Protein 1PSR (pdb70)

Structure (mmCIF, N/CA/C/O backbone):
data_1PSR
#
_entry.id   1PSR
#
_cell.length_a   46.805
_cell.length_b   61.631
_cell.length_c   62.772
_cell.angle_alpha   90.00
_cell.angle_beta   90.00
_cell.angle_gamma   90.00
#
_symmetry.space_group_name_H-M   'P 21 21 21'
#
loop_
_entity.id
_entity.type
_entity.pdbx_description
1 polymer PSORIASIN
2 non-polymer 'HOLMIUM ATOM'
3 water water
#
loop_
_atom_site.group_PDB
_atom_site.id
_atom_site.type_symbol
_atom_site.label_atom_id
_atom_site.label_alt_id
_atom_site.label_comp_id
_atom_site.label_asym_id
_atom_site.label_entity_id
_atom_site.label_seq_id
_atom_site.pdbx_PDB_ins_code
_atom_site.Cartn_x
_atom_site.Cartn_y
_atom_site.Cartn_z
_atom_site.occupancy
_atom_site.B_iso_or_equiv
_atom_site.auth_seq_id
_atom_site.auth_comp_id
_atom_site.auth_asym_id
_atom_site.auth_atom_id
_atom_site.pdbx_PDB_model_num
ATOM 1 N N . SER A 1 1 ? 10.487 13.013 43.807 1.00 51.75 1 SER A N 1
ATOM 2 C CA . SER A 1 1 ? 10.228 14.028 44.830 1.00 37.27 1 SER A CA 1
ATOM 3 C C . SER A 1 1 ? 10.814 15.339 44.332 1.00 26.51 1 SER A C 1
ATOM 4 O O . SER A 1 1 ? 11.597 15.371 43.398 1.00 38.06 1 SER A O 1
ATOM 7 N N . ASN A 1 2 ? 10.386 16.378 44.929 1.00 16.73 2 ASN A N 1
ATOM 8 C CA . ASN A 1 2 ? 10.719 17.733 44.589 1.00 14.61 2 ASN A CA 1
ATOM 9 C C . ASN A 1 2 ? 11.231 18.482 45.827 1.00 13.91 2 ASN A C 1
ATOM 10 O O . ASN A 1 2 ? 10.750 18.263 46.933 1.00 17.74 2 ASN A O 1
ATOM 15 N N . THR A 1 3 ? 12.213 19.346 45.596 1.00 12.44 3 THR A N 1
ATOM 16 C CA . THR A 1 3 ? 12.633 20.270 46.630 1.00 12.08 3 THR A CA 1
ATOM 17 C C . THR A 1 3 ? 11.569 21.331 46.788 1.00 11.46 3 THR A C 1
ATOM 18 O O . THR A 1 3 ? 10.670 21.495 45.953 1.00 11.53 3 THR A O 1
ATOM 22 N N . GLN A 1 4 ? 11.735 22.139 47.864 1.00 11.97 4 GLN A N 1
ATOM 23 C CA . GLN A 1 4 ? 10.852 23.303 48.036 1.00 12.15 4 GLN A CA 1
ATOM 24 C C . GLN A 1 4 ? 10.937 24.266 46.843 1.00 10.01 4 GLN A C 1
ATOM 25 O O . GLN A 1 4 ? 9.923 24.784 46.380 1.00 10.47 4 GLN A O 1
ATOM 31 N N . ALA A 1 5 ? 12.137 24.510 46.363 1.00 9.93 5 ALA A N 1
ATOM 32 C CA . ALA A 1 5 ? 12.328 25.409 45.248 1.00 9.36 5 ALA A CA 1
ATOM 33 C C . ALA A 1 5 ? 11.652 24.852 43.970 1.00 8.69 5 ALA A C 1
ATOM 34 O O . ALA A 1 5 ? 11.011 25.612 43.219 1.00 9.07 5 ALA A O 1
ATOM 36 N N . GLU A 1 6 ? 11.801 23.553 43.715 1.00 8.95 6 GLU A N 1
ATOM 37 C CA . GLU A 1 6 ? 11.144 22.939 42.577 1.00 9.46 6 GLU A CA 1
ATOM 38 C C . GLU A 1 6 ? 9.620 23.031 42.704 1.00 8.79 6 GLU A C 1
ATOM 39 O O . GLU A 1 6 ? 8.937 23.401 41.757 1.00 9.48 6 GLU A O 1
ATOM 45 N N . ARG A 1 7 ? 9.100 22.688 43.866 1.00 9.29 7 ARG A N 1
ATOM 46 C CA . ARG A 1 7 ? 7.672 22.785 44.125 1.00 9.06 7 ARG A CA 1
ATOM 47 C C . ARG A 1 7 ? 7.180 24.207 43.899 1.00 8.30 7 ARG A C 1
ATOM 48 O O . ARG A 1 7 ? 6.074 24.422 43.383 1.00 9.10 7 ARG A O 1
ATOM 56 N N . SER A 1 8 ? 7.939 25.205 44.353 1.00 8.75 8 SER A N 1
ATOM 57 C CA . SER A 1 8 ? 7.548 26.593 44.169 1.00 9.25 8 SER A CA 1
ATOM 58 C C . SER A 1 8 ? 7.426 26.957 42.688 1.00 9.09 8 SER A C 1
ATOM 59 O O . SER A 1 8 ? 6.460 27.607 42.272 1.00 9.80 8 SER A O 1
ATOM 62 N N . ILE A 1 9 ? 8.428 26.564 41.906 1.00 8.73 9 ILE A N 1
ATOM 63 C CA . ILE A 1 9 ? 8.350 26.825 40.459 1.00 9.48 9 ILE A CA 1
ATOM 64 C C . ILE A 1 9 ? 7.188 26.128 39.845 1.00 9.09 9 ILE A C 1
ATOM 65 O O . ILE A 1 9 ? 6.413 26.720 39.077 1.00 10.07 9 ILE A O 1
ATOM 70 N N . ILE A 1 10 ? 6.993 24.836 40.154 1.00 9.49 10 ILE A N 1
ATOM 71 C CA . ILE A 1 10 ? 5.884 24.059 39.651 1.00 9.84 10 ILE A CA 1
ATOM 72 C C . ILE A 1 10 ? 4.564 24.732 39.991 1.00 9.52 10 ILE A C 1
ATOM 73 O O . ILE A 1 10 ? 3.671 24.865 39.145 1.00 10.23 10 ILE A O 1
ATOM 78 N N . GLY A 1 11 ? 4.437 25.185 41.226 1.00 9.63 11 GLY A N 1
ATOM 79 C CA . GLY A 1 11 ? 3.244 25.846 41.647 1.00 10.42 11 GLY A CA 1
ATOM 80 C C . GLY A 1 11 ? 2.998 27.142 40.931 1.00 10.01 11 GLY A C 1
ATOM 81 O O . GLY A 1 11 ? 1.824 27.512 40.708 1.00 11.40 11 GLY A O 1
ATOM 82 N N . MET A 1 12 ? 4.024 27.884 40.574 1.00 9.56 12 MET A N 1
ATOM 83 C CA . MET A 1 12 ? 3.862 29.093 39.783 1.00 9.81 12 MET A CA 1
ATOM 84 C C . MET A 1 12 ? 3.334 28.779 38.400 1.00 9.41 12 MET A C 1
ATOM 85 O O . MET A 1 12 ? 2.526 29.563 37.881 1.00 10.61 12 MET A O 1
ATOM 94 N N . ILE A 1 13 ? 3.742 27.666 37.791 1.00 9.78 13 ILE A N 1
ATOM 95 C CA . ILE A 1 13 ? 3.208 27.280 36.513 1.00 9.69 13 ILE A CA 1
ATOM 96 C C . ILE A 1 13 ? 1.722 26.980 36.664 1.00 9.39 13 ILE A C 1
ATOM 97 O O . ILE A 1 13 ? 0.895 27.338 35.811 1.00 10.21 13 ILE A O 1
ATOM 102 N N . ASP A 1 14 ? 1.324 26.313 37.770 1.00 9.32 14 ASP A N 1
ATOM 103 C CA . ASP A 1 14 ? -0.064 26.023 37.993 1.00 9.94 14 ASP A CA 1
ATOM 104 C C . ASP A 1 14 ? -0.882 27.310 38.178 1.00 10.15 14 ASP A C 1
ATOM 105 O O . ASP A 1 14 ? -2.000 27.396 37.671 1.00 11.50 14 ASP A O 1
ATOM 110 N N . MET A 1 15 ? -0.324 28.252 38.926 1.00 10.27 15 MET A N 1
ATOM 111 C CA . MET A 1 15 ? -0.980 29.497 39.166 1.00 10.93 15 MET A CA 1
ATOM 112 C C . MET A 1 15 ? -1.245 30.212 37.845 1.00 10.03 15 MET A C 1
ATOM 113 O O . MET A 1 15 ? -2.383 30.671 37.575 1.00 12.01 15 MET A O 1
ATOM 118 N N . PHE A 1 16 ? -0.248 30.276 36.967 1.00 9.70 16 PHE A N 1
ATOM 119 C CA . PHE A 1 16 ? -0.453 30.879 35.640 1.00 9.36 16 PHE A CA 1
ATOM 120 C C . PHE A 1 16 ? -1.616 30.174 34.933 1.00 8.94 16 PHE A C 1
ATOM 121 O O . PHE A 1 16 ? -2.564 30.799 34.460 1.00 9.60 16 PHE A O 1
ATOM 129 N N . HIS A 1 17 ? -1.512 28.851 34.852 1.00 9.61 17 HIS A N 1
ATOM 130 C CA . HIS A 1 17 ? -2.446 28.094 34.082 1.00 10.84 17 HIS A CA 1
ATOM 131 C C . HIS A 1 17 ? -3.875 28.283 34.563 1.00 10.41 17 HIS A C 1
ATOM 132 O O . HIS A 1 17 ? -4.799 28.380 33.776 1.00 11.51 17 HIS A O 1
ATOM 139 N N . LYS A 1 18 ? -4.071 28.368 35.873 1.00 10.72 18 LYS A N 1
ATOM 140 C CA . LYS A 1 18 ? -5.368 28.552 36.519 1.00 11.52 18 LYS A CA 1
ATOM 141 C C . LYS A 1 18 ? -6.134 29.727 35.970 1.00 11.27 18 LYS A C 1
ATOM 142 O O . LYS A 1 18 ? -7.366 29.708 35.959 1.00 14.44 18 LYS A O 1
ATOM 153 N N . TYR A 1 19 ? -5.453 30.764 35.567 1.00 9.51 19 TYR A N 1
ATOM 154 C CA . TYR A 1 19 ? -6.069 32.030 35.176 1.00 10.16 19 TYR A CA 1
ATOM 155 C C . TYR A 1 19 ? -6.097 32.248 33.672 1.00 10.31 19 TYR A C 1
ATOM 156 O O . TYR A 1 19 ? -6.524 33.321 33.238 1.00 11.53 19 TYR A O 1
ATOM 165 N N . THR A 1 20 ? -5.654 31.270 32.886 1.00 10.18 20 THR A N 1
ATOM 166 C CA . THR A 1 20 ? -5.640 31.382 31.448 1.00 10.49 20 THR A CA 1
ATOM 167 C C . THR A 1 20 ? -6.990 30.991 30.864 1.00 11.92 20 THR A C 1
ATOM 168 O O . THR A 1 20 ? -7.797 30.297 31.442 1.00 15.03 20 THR A O 1
ATOM 172 N N . ARG A 1 21 ? -7.188 31.455 29.624 1.00 14.17 21 ARG A N 1
ATOM 173 C CA . ARG A 1 21 ? -8.195 30.895 28.743 1.00 15.45 21 ARG A CA 1
ATOM 174 C C . ARG A 1 21 ? -7.549 29.865 27.833 1.00 17.48 21 ARG A C 1
ATOM 175 O O . ARG A 1 21 ? -6.350 29.541 28.043 1.00 18.46 21 ARG A O 1
ATOM 188 N N . ARG A 1 22 ? -8.261 29.332 26.842 1.00 21.73 22 ARG A N 1
ATOM 189 C CA . ARG A 1 22 ? -7.727 28.246 26.042 1.00 26.22 22 ARG A CA 1
ATOM 190 C C . ARG A 1 22 ? -6.475 28.659 25.264 1.00 24.36 22 ARG A C 1
ATOM 191 O O . ARG A 1 22 ? -5.727 27.752 24.858 1.00 30.84 22 ARG A O 1
ATOM 199 N N . ASP A 1 23 ? -6.244 29.953 25.015 1.00 22.85 23 ASP A N 1
ATOM 200 C CA . ASP A 1 23 ? -5.021 30.423 24.357 1.00 21.52 23 ASP A CA 1
ATOM 201 C C . ASP A 1 23 ? -3.755 30.451 25.254 1.00 18.35 23 ASP A C 1
ATOM 202 O O . ASP A 1 23 ? -2.699 30.907 24.777 1.00 20.05 23 ASP A O 1
ATOM 207 N N . ASP A 1 24 ? -3.862 29.951 26.502 1.00 16.34 24 ASP A N 1
ATOM 208 C CA . ASP A 1 24 ? -2.698 29.872 27.390 1.00 14.74 24 ASP A CA 1
ATOM 209 C C . ASP A 1 24 ? -2.202 31.312 27.750 1.00 11.87 24 ASP A C 1
ATOM 210 O O . ASP A 1 24 ? -1.011 31.489 28.031 1.00 12.68 24 ASP A O 1
ATOM 215 N N . LYS A 1 25 ? -3.102 32.286 27.758 1.00 11.49 25 LYS A N 1
ATOM 216 C CA . LYS A 1 25 ? -2.818 33.634 28.154 1.00 10.66 25 LYS A CA 1
ATOM 217 C C . LYS A 1 25 ? -3.861 34.113 29.165 1.00 9.64 25 LYS A C 1
ATOM 218 O O . LYS A 1 25 ? -4.959 33.577 29.222 1.00 10.62 25 LYS A O 1
ATOM 227 N N . ILE A 1 26 ? -3.493 35.139 29.935 1.00 8.95 26 ILE A N 1
ATOM 228 C CA . ILE A 1 26 ? -4.343 35.696 30.973 1.00 8.71 26 ILE A CA 1
ATOM 229 C C . ILE A 1 26 ? -4.883 37.045 30.544 1.00 8.22 26 ILE A C 1
ATOM 230 O O . ILE A 1 26 ? -4.133 37.968 30.130 1.00 9.53 26 ILE A O 1
ATOM 235 N N . ASP A 1 27 ? -6.199 37.230 30.611 1.00 8.75 27 ASP A N 1
ATOM 236 C CA . ASP A 1 27 ? -6.804 38.526 30.286 1.00 9.04 27 ASP A CA 1
ATOM 237 C C . ASP A 1 27 ? -6.770 39.435 31.513 1.00 8.20 27 ASP A C 1
ATOM 238 O O . ASP A 1 27 ? -6.381 39.060 32.600 1.00 8.80 27 ASP A O 1
ATOM 243 N N . LYS A 1 28 ? -7.143 40.712 31.312 1.00 8.67 28 LYS A N 1
ATOM 244 C CA . LYS A 1 28 ? -7.046 41.654 32.411 1.00 8.22 28 LYS A CA 1
ATOM 245 C C . LYS A 1 28 ? -7.880 41.256 33.634 1.00 8.79 28 LYS A C 1
ATOM 246 O O . LYS A 1 28 ? -7.350 41.263 34.739 1.00 8.82 28 LYS A O 1
ATOM 252 N N . PRO A 1 29 ? -9.167 40.966 33.474 1.00 9.17 29 PRO A N 1
ATOM 253 C CA . PRO A 1 29 ? -9.938 40.606 34.680 1.00 10.33 29 PRO A CA 1
ATOM 254 C C . PRO A 1 29 ? -9.337 39.459 35.429 1.00 8.98 29 PRO A C 1
ATOM 255 O O . PRO A 1 29 ? -9.324 39.441 36.676 1.00 10.00 29 PRO A O 1
ATOM 259 N N . SER A 1 30 ? -8.854 38.443 34.713 1.00 8.98 30 SER A N 1
ATOM 260 C CA . SER A 1 30 ? -8.261 37.294 35.372 1.00 9.14 30 SER A CA 1
ATOM 261 C C . SER A 1 30 ? -6.938 37.609 36.016 1.00 8.54 30 SER A C 1
ATOM 262 O O . SER A 1 30 ? -6.631 37.052 37.070 1.00 9.42 30 SER A O 1
ATOM 265 N N . LEU A 1 31 ? -6.137 38.525 35.448 1.00 8.27 31 LEU A N 1
ATOM 266 C CA . LEU A 1 31 ? -4.896 38.895 36.113 1.00 8.08 31 LEU A CA 1
ATOM 267 C C . LEU A 1 31 ? -5.172 39.570 37.432 1.00 8.09 31 LEU A C 1
ATOM 268 O O . LEU A 1 31 ? -4.493 39.346 38.425 1.00 8.61 31 LEU A O 1
ATOM 273 N N . LEU A 1 32 ? -6.164 40.473 37.429 1.00 8.84 32 LEU A N 1
ATOM 274 C CA . LEU A 1 32 ? -6.460 41.173 38.652 1.00 9.84 32 LEU A CA 1
ATOM 275 C C . LEU A 1 32 ? -6.964 40.217 39.717 1.00 9.73 32 LEU A C 1
ATOM 276 O O . LEU A 1 32 ? -6.616 40.326 40.885 1.00 10.41 32 LEU A O 1
ATOM 281 N N . THR A 1 33 ? -7.804 39.276 39.340 1.00 10.71 33 THR A N 1
ATOM 282 C CA . THR A 1 33 ? -8.245 38.240 40.273 1.00 10.91 33 THR A CA 1
ATOM 283 C C . THR A 1 33 ? -7.110 37.375 40.764 1.00 9.64 33 THR A C 1
ATOM 284 O O . THR A 1 33 ? -7.034 37.054 41.944 1.00 10.60 33 THR A O 1
ATOM 288 N N . MET A 1 34 ? -6.184 37.043 39.871 1.00 9.68 34 MET A N 1
ATOM 289 C CA . MET A 1 34 ? -5.017 36.277 40.297 1.00 9.66 34 MET A CA 1
ATOM 290 C C . MET A 1 34 ? -4.281 37.030 41.414 1.00 8.88 34 MET A C 1
ATOM 291 O O . MET A 1 34 ? -3.874 36.445 42.431 1.00 9.42 34 MET A O 1
ATOM 299 N N . MET A 1 35 ? -4.085 38.347 41.215 1.00 8.59 35 MET A N 1
ATOM 300 C CA . MET A 1 35 ? -3.389 39.142 42.219 1.00 8.80 35 MET A CA 1
ATOM 301 C C . MET A 1 35 ? -4.138 39.160 43.549 1.00 8.76 35 MET A C 1
ATOM 302 O O . MET A 1 35 ? -3.551 39.036 44.611 1.00 9.43 35 MET A O 1
ATOM 307 N N . LYS A 1 36 ? -5.467 39.372 43.490 1.00 9.25 36 LYS A N 1
ATOM 308 C CA . LYS A 1 36 ? -6.224 39.440 44.766 1.00 9.99 36 LYS A CA 1
ATOM 309 C C . LYS A 1 36 ? -6.247 38.132 45.476 1.00 10.09 36 LYS A C 1
ATOM 310 O O . LYS A 1 36 ? -6.213 38.108 46.709 1.00 12.23 36 LYS A O 1
ATOM 316 N N . GLU A 1 37 ? -6.332 37.039 44.753 1.00 9.97 37 GLU A N 1
ATOM 317 C CA . GLU A 1 37 ? -6.411 35.705 45.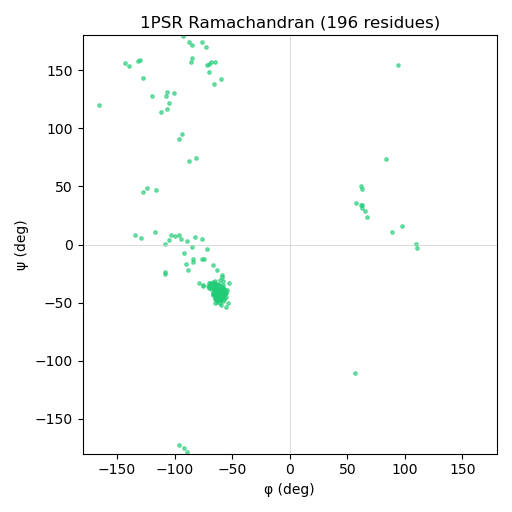342 1.00 10.35 37 GLU A CA 1
ATOM 318 C C . GLU A 1 37 ? -5.079 35.226 45.879 1.00 10.43 37 GLU A C 1
ATOM 319 O O . GLU A 1 37 ? -5.038 34.503 46.884 1.00 12.26 37 GLU A O 1
ATOM 325 N N . ASN A 1 38 ? -3.998 35.592 45.199 1.00 9.39 38 ASN A N 1
ATOM 326 C CA . ASN A 1 38 ? -2.689 35.013 45.504 1.00 9.42 38 ASN A CA 1
ATOM 327 C C . ASN A 1 38 ? -1.729 35.953 46.187 1.00 8.87 38 ASN A C 1
ATOM 328 O O . ASN A 1 38 ? -0.822 35.479 46.888 1.00 9.46 38 ASN A O 1
ATOM 333 N N . PHE A 1 39 ? -1.899 37.255 46.049 1.00 9.29 39 PHE A N 1
ATOM 334 C CA . PHE A 1 39 ? -1.003 38.233 46.681 1.00 9.47 39 PHE A CA 1
ATOM 335 C C . PHE A 1 39 ? -1.797 39.260 47.509 1.00 9.81 39 PHE A C 1
ATOM 336 O O . PHE A 1 39 ? -1.535 40.457 47.436 1.00 10.04 39 PHE A O 1
ATOM 344 N N . PRO A 1 40 ? -2.774 38.802 48.318 1.00 11.05 40 PRO A N 1
ATOM 345 C CA . PRO A 1 40 ? -3.592 39.785 49.034 1.00 11.39 40 PRO A CA 1
ATOM 346 C C . PRO A 1 40 ? -2.840 40.592 50.056 1.00 11.45 40 PRO A C 1
ATOM 347 O O . PRO A 1 40 ? -3.143 41.761 50.326 1.00 12.68 40 PRO A O 1
ATOM 351 N N . ASN A 1 41 ? -1.837 39.994 50.696 1.00 12.10 41 ASN A N 1
ATOM 352 C CA . ASN A 1 41 ? -1.091 40.734 51.707 1.00 12.99 41 ASN A CA 1
ATOM 353 C C . ASN A 1 41 ? -0.149 41.737 51.072 1.00 11.98 41 ASN A C 1
ATOM 354 O O . ASN A 1 41 ? 0.042 42.872 51.581 1.00 11.89 41 ASN A O 1
ATOM 359 N N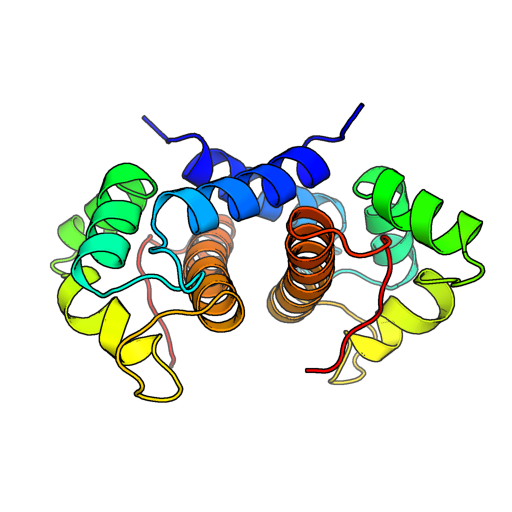 . PHE A 1 42 ? 0.410 41.405 49.936 1.00 12.25 42 PHE A N 1
ATOM 360 C CA . PHE A 1 42 ? 1.147 42.343 49.141 1.00 11.49 42 PHE A CA 1
ATOM 361 C C . PHE A 1 42 ? 0.258 43.547 48.766 1.00 10.60 42 PHE A C 1
ATOM 362 O O . PHE A 1 42 ? 0.635 44.722 48.909 1.00 11.79 42 PHE A O 1
ATOM 370 N N . LEU A 1 43 ? -0.951 43.268 48.277 1.00 9.41 43 LEU A N 1
ATOM 371 C CA . LEU A 1 43 ? -1.847 44.337 47.912 1.00 9.64 43 LEU A CA 1
ATOM 372 C C . LEU A 1 43 ? -2.280 45.157 49.121 1.00 9.28 43 LEU A C 1
ATOM 373 O O . LEU A 1 43 ? -2.459 46.381 49.005 1.00 11.13 43 LEU A O 1
ATOM 378 N N . SER A 1 44 ? -2.476 44.531 50.264 1.00 10.03 44 SER A N 1
ATOM 379 C CA . SER A 1 44 ? -2.889 45.270 51.477 1.00 10.58 44 SER A CA 1
ATOM 380 C C . SER A 1 44 ? -1.811 46.252 51.862 1.00 9.99 44 SER A C 1
ATOM 381 O O . SER A 1 44 ? -2.091 47.358 52.328 1.00 10.61 44 SER A O 1
ATOM 386 N N . ALA A 1 45 ? -0.540 45.869 51.710 1.00 10.87 45 ALA A N 1
ATOM 387 C CA . ALA A 1 45 ? 0.578 46.771 52.001 1.00 11.19 45 ALA A CA 1
ATOM 388 C C . ALA A 1 45 ? 0.628 47.933 51.055 1.00 10.28 45 ALA A C 1
ATOM 389 O O . ALA A 1 45 ? 0.931 49.056 51.477 1.00 12.44 45 ALA A O 1
ATOM 391 N N . CYS A 1 46 ? 0.303 47.730 49.782 1.00 10.12 46 CYS A N 1
ATOM 392 C CA . CYS A 1 46 ? 0.198 48.834 48.848 1.00 10.58 46 CYS A CA 1
ATOM 393 C C . CYS A 1 46 ? -0.957 49.751 49.256 1.00 9.99 46 CYS A C 1
ATOM 394 O O . CYS A 1 46 ? -0.819 50.992 49.311 1.00 10.87 46 CYS A O 1
ATOM 397 N N . ASP A 1 47 ? -2.126 49.190 49.564 1.00 10.12 47 ASP A N 1
ATOM 398 C CA . ASP A 1 47 ? -3.258 49.972 50.011 1.00 10.02 47 ASP A CA 1
ATOM 399 C C . ASP A 1 47 ? -2.928 50.807 51.237 1.00 11.01 47 ASP A C 1
ATOM 400 O O . ASP A 1 47 ? -3.373 51.965 51.358 1.00 10.92 47 ASP A O 1
ATOM 405 N N . LYS A 1 48 ? -2.145 50.248 52.179 1.00 10.35 48 LYS A N 1
ATOM 406 C CA . LYS A 1 48 ? -1.794 50.940 53.389 1.00 11.15 48 LYS A CA 1
ATOM 407 C C . LYS A 1 48 ? -1.098 52.242 53.098 1.00 11.01 48 LYS A C 1
ATOM 408 O O . LYS A 1 48 ? -1.194 53.194 53.894 1.00 13.07 48 LYS A O 1
ATOM 414 N N . LYS A 1 49 ? -0.351 52.312 52.005 1.00 11.93 49 LYS A N 1
ATOM 415 C CA . LYS A 1 49 ? 0.358 53.524 51.619 1.00 13.85 49 LYS A CA 1
ATOM 416 C C . LYS A 1 49 ? -0.444 54.362 50.643 1.00 12.67 49 LYS A C 1
ATOM 417 O O . LYS A 1 49 ? 0.021 55.414 50.197 1.00 14.79 49 LYS A O 1
ATOM 423 N N . GLY A 1 50 ? -1.678 54.008 50.313 1.00 11.09 50 GLY A N 1
ATOM 424 C CA . GLY A 1 50 ? -2.529 54.739 49.435 1.00 11.93 50 GLY A CA 1
ATOM 425 C C . GLY A 1 50 ? -2.376 54.362 47.986 1.00 10.93 50 GLY A C 1
ATOM 426 O O . GLY A 1 50 ? -2.918 55.077 47.115 1.00 13.52 50 GLY A O 1
ATOM 427 N N . THR A 1 51 ? -1.681 53.301 47.654 1.00 11.98 51 THR A N 1
ATOM 428 C CA . THR A 1 51 ? -1.366 52.913 46.275 1.00 11.22 51 THR A CA 1
ATOM 429 C C . THR A 1 51 ? -2.302 51.821 45.813 1.00 10.88 51 THR A C 1
ATOM 430 O O . THR A 1 51 ? -2.488 50.818 46.522 1.00 11.93 51 THR A O 1
ATOM 434 N N . ASN A 1 52 ? -2.890 52.033 44.625 1.00 10.35 52 ASN A N 1
ATOM 435 C CA . ASN A 1 52 ? -3.713 51.035 44.003 1.00 10.82 52 ASN A CA 1
ATOM 436 C C . ASN A 1 52 ? -2.823 50.256 42.998 1.00 10.09 52 ASN A C 1
ATOM 437 O O . ASN A 1 52 ? -2.759 50.664 41.821 1.00 11.11 52 ASN A O 1
ATOM 442 N N . TYR A 1 53 ? -2.217 49.194 43.448 1.00 10.02 53 TYR A N 1
ATOM 443 C CA . TYR A 1 53 ? -1.332 48.425 42.519 1.00 9.90 53 TYR A CA 1
ATOM 444 C C . TYR A 1 53 ? -2.067 47.949 41.297 1.00 9.05 53 TYR A C 1
ATOM 445 O O . TYR A 1 53 ? -1.439 47.783 40.238 1.00 10.55 53 TYR A O 1
ATOM 454 N N . LEU A 1 54 ? -3.350 47.600 41.441 1.00 9.07 54 LEU A N 1
ATOM 455 C CA . LEU A 1 54 ? -4.136 47.035 40.355 1.00 9.04 54 LEU A CA 1
ATOM 456 C C . LEU A 1 54 ? -4.566 48.024 39.302 1.00 9.33 54 LEU A C 1
ATOM 457 O O . LEU A 1 54 ? -5.027 47.617 38.237 1.00 10.23 54 LEU A O 1
ATOM 462 N N . ALA A 1 55 ? -4.419 49.326 39.570 1.00 10.00 55 ALA A N 1
ATOM 463 C CA . ALA A 1 55 ? -4.851 50.326 38.582 1.00 11.22 55 ALA A CA 1
ATOM 464 C C . ALA A 1 55 ? -4.116 50.151 37.271 1.00 10.42 55 ALA A C 1
ATOM 465 O O . ALA A 1 55 ? -4.709 50.281 36.192 1.00 11.84 55 ALA A O 1
ATOM 467 N N . ASP A 1 56 ? -2.812 49.904 37.317 1.00 9.70 56 ASP A N 1
ATOM 468 C CA . ASP A 1 56 ? -2.010 49.901 36.112 1.00 10.58 56 ASP A CA 1
ATOM 469 C C . ASP A 1 56 ? -1.156 48.646 35.959 1.00 8.85 56 ASP A C 1
ATOM 470 O O . ASP A 1 56 ? -0.407 48.594 34.980 1.00 9.29 56 ASP A O 1
ATOM 475 N N . VAL A 1 57 ? -1.275 47.637 36.817 1.00 9.06 57 VAL A N 1
ATOM 476 C CA . VAL A 1 57 ? -0.415 46.470 36.661 1.00 8.36 57 VAL A CA 1
ATOM 477 C C . VAL A 1 57 ? -0.572 45.806 35.298 1.00 7.79 57 VAL A C 1
ATOM 478 O O . VAL A 1 57 ? 0.410 45.395 34.698 1.00 8.02 57 VAL A O 1
ATOM 482 N N . PHE A 1 58 ? -1.815 45.667 34.810 1.00 7.80 58 PHE A N 1
ATOM 483 C CA . PHE A 1 58 ? -2.000 44.978 33.550 1.00 7.70 58 PHE A CA 1
ATOM 484 C C . PHE A 1 58 ? -1.312 45.717 32.414 1.00 7.54 58 PHE A C 1
ATOM 485 O O . PHE A 1 58 ? -0.611 45.135 31.584 1.00 8.19 58 PHE A O 1
ATOM 493 N N . GLU A 1 59 ? -1.557 47.046 32.372 1.00 8.14 59 GLU A N 1
ATOM 494 C CA . GLU A 1 59 ? -1.013 47.845 31.280 1.00 8.46 59 GLU A CA 1
ATOM 495 C C . GLU A 1 59 ? 0.498 47.961 31.370 1.00 7.95 59 GLU A C 1
ATOM 496 O O . GLU A 1 59 ? 1.198 47.984 30.357 1.00 8.74 59 GLU A O 1
ATOM 502 N N . LYS A 1 60 ? 1.037 47.993 32.585 1.00 7.95 60 LYS A N 1
ATOM 503 C CA . LYS A 1 60 ? 2.509 48.013 32.711 1.00 8.54 60 LYS A CA 1
ATOM 504 C C . LYS A 1 60 ? 3.124 46.703 32.270 1.00 8.02 60 LYS A C 1
ATOM 505 O O . LYS A 1 60 ? 4.215 46.688 31.696 1.00 9.80 60 LYS A O 1
ATOM 511 N N . LYS A 1 61 ? 2.479 45.568 32.577 1.00 7.58 61 LYS A N 1
ATOM 512 C CA . LYS A 1 61 ? 3.078 44.258 32.314 1.00 7.73 61 LYS A CA 1
ATOM 513 C C . LYS A 1 61 ? 2.748 43.681 30.955 1.00 7.41 61 LYS A C 1
ATOM 514 O O . LYS A 1 61 ? 3.430 42.749 30.499 1.00 8.29 61 LYS A O 1
ATOM 524 N N . ASP A 1 62 ? 1.743 44.181 30.273 1.00 7.80 62 ASP A N 1
ATOM 525 C CA . ASP A 1 62 ? 1.403 43.730 28.918 1.00 7.92 62 ASP A CA 1
ATOM 526 C C . ASP A 1 62 ? 2.324 44.445 27.924 1.00 7.76 62 ASP A C 1
ATOM 527 O O . ASP A 1 62 ? 1.993 45.407 27.251 1.00 8.44 62 ASP A O 1
ATOM 532 N N . LYS A 1 63 ? 3.578 43.971 27.934 1.00 8.09 63 LYS A N 1
ATOM 533 C CA . LYS A 1 63 ? 4.695 44.636 27.259 1.00 8.48 63 LYS A CA 1
ATOM 534 C C . LYS A 1 63 ? 4.424 44.836 25.754 1.00 8.60 63 LYS A C 1
ATOM 535 O O . LYS A 1 63 ? 4.787 45.853 25.202 1.00 9.50 63 LYS A O 1
ATOM 541 N N . ASN A 1 64 ? 3.790 43.841 25.131 1.00 9.07 64 ASN A N 1
ATOM 542 C CA . ASN A 1 64 ? 3.537 43.925 23.692 1.00 10.15 64 ASN A CA 1
ATOM 543 C C . ASN A 1 64 ? 2.165 44.448 23.337 1.00 9.52 64 ASN A C 1
ATOM 544 O O . ASN A 1 64 ? 1.798 44.454 22.173 1.00 11.34 64 ASN A O 1
ATOM 549 N N . GLU A 1 65 ? 1.393 44.942 24.316 1.00 8.96 65 GLU A N 1
ATOM 550 C CA . GLU A 1 65 ? 0.148 45.644 24.038 1.00 9.35 65 GLU A CA 1
ATOM 551 C C . GLU A 1 65 ? -0.846 44.809 23.236 1.00 10.10 65 GLU A C 1
ATOM 552 O O . GLU A 1 65 ? -1.575 45.349 22.377 1.00 13.83 65 GLU A O 1
ATOM 558 N N . ASP A 1 66 ? -0.898 43.530 23.472 1.00 10.55 66 ASP A N 1
ATOM 559 C CA . ASP A 1 66 ? -1.858 42.668 22.812 1.00 10.91 66 ASP A CA 1
ATOM 560 C C . ASP A 1 66 ? -3.088 42.341 23.680 1.00 10.29 66 ASP A C 1
ATOM 561 O O . ASP A 1 66 ? -3.908 41.500 23.277 1.00 11.64 66 ASP A O 1
ATOM 566 N N . LYS A 1 67 ? -3.206 42.979 24.820 1.00 9.70 67 LYS A N 1
ATOM 567 C CA . LYS A 1 67 ? -4.350 42.813 25.727 1.00 10.58 67 LYS A CA 1
ATOM 568 C C . LYS A 1 67 ? -4.420 41.404 26.354 1.00 9.47 67 LYS A C 1
ATOM 569 O O . LYS A 1 67 ? -5.464 41.006 26.840 1.00 10.48 67 LYS A O 1
ATOM 579 N N . LYS A 1 68 ? -3.274 40.761 26.406 1.00 9.28 68 LYS A N 1
ATOM 580 C CA . LYS A 1 68 ? -3.130 39.463 27.103 1.00 9.60 68 LYS A CA 1
ATOM 581 C C . LYS A 1 68 ? -1.809 39.481 27.834 1.00 9.29 68 LYS A C 1
ATOM 582 O O . LYS A 1 68 ? -0.862 40.144 27.437 1.00 8.84 68 LYS A O 1
ATOM 588 N N . ILE A 1 69 ? -1.736 38.701 28.910 1.00 8.64 69 ILE A N 1
ATOM 589 C CA . ILE A 1 69 ? -0.504 38.422 29.635 1.00 8.56 69 ILE A CA 1
ATOM 590 C C . ILE A 1 69 ? -0.109 36.980 29.309 1.00 8.48 69 ILE A C 1
ATOM 591 O O . ILE A 1 69 ? -0.802 36.049 29.651 1.00 9.37 69 ILE A O 1
ATOM 596 N N . ASP A 1 70 ? 1.051 36.836 28.654 1.00 8.26 70 ASP A N 1
ATOM 597 C CA . ASP A 1 70 ? 1.609 35.533 28.366 1.00 8.43 70 ASP A CA 1
ATOM 598 C C . ASP A 1 70 ? 2.573 35.125 29.493 1.00 8.25 70 ASP A C 1
ATOM 599 O O . ASP A 1 70 ? 2.778 35.847 30.462 1.00 8.15 70 ASP A O 1
ATOM 606 N N . PHE A 1 71 ? 3.143 33.935 29.342 1.00 8.79 71 PHE A N 1
ATOM 607 C CA . PHE A 1 71 ? 3.968 33.422 30.455 1.00 8.98 71 PHE A CA 1
ATOM 608 C C . PHE A 1 71 ? 5.155 34.335 30.705 1.00 8.30 71 PHE A C 1
ATOM 609 O O . PHE A 1 71 ? 5.494 34.579 31.873 1.00 8.09 71 PHE A O 1
ATOM 617 N N . SER A 1 72 ? 5.786 34.849 29.656 1.00 8.74 72 SER A N 1
ATOM 618 C CA . SER A 1 72 ? 6.93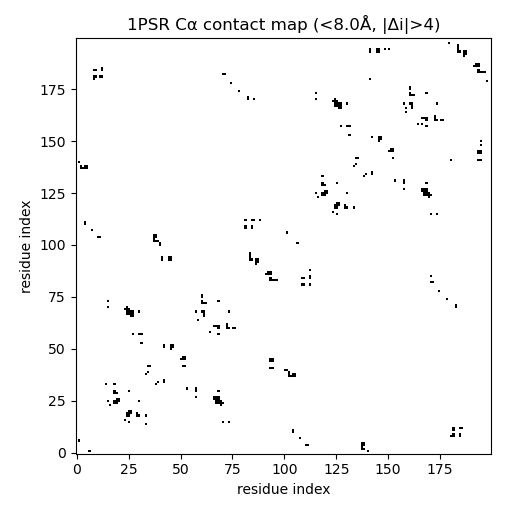1 35.706 29.860 1.00 8.84 72 SER A CA 1
ATOM 619 C C . SER A 1 72 ? 6.571 36.978 30.622 1.00 7.94 72 SER A C 1
ATOM 620 O O . SER A 1 72 ? 7.348 37.454 31.487 1.00 8.55 72 SER A O 1
ATOM 625 N N . GLU A 1 73 ? 5.425 37.563 30.310 1.00 8.12 73 GLU A N 1
ATOM 626 C CA . GLU A 1 73 ? 4.980 38.770 30.952 1.00 7.72 73 GLU A CA 1
ATOM 627 C C . GLU A 1 73 ? 4.577 38.496 32.414 1.00 7.30 73 GLU A C 1
ATOM 628 O O . GLU A 1 73 ? 4.837 39.300 33.346 1.00 8.08 73 GLU A O 1
ATOM 634 N N . PHE A 1 74 ? 3.954 37.320 32.650 1.00 7.33 74 PHE A N 1
ATOM 635 C CA . PHE A 1 74 ? 3.664 36.854 33.978 1.00 7.47 74 PHE A CA 1
ATOM 636 C C . PHE A 1 74 ? 4.939 36.717 34.802 1.00 7.05 74 PHE A C 1
ATOM 637 O O . PHE A 1 74 ? 4.984 37.108 35.996 1.00 7.62 74 PHE A O 1
ATOM 645 N N . LEU A 1 75 ? 5.996 36.147 34.219 1.00 7.50 75 LEU A N 1
ATOM 646 C CA . LEU A 1 75 ? 7.262 36.031 34.960 1.00 8.12 75 LEU A CA 1
ATOM 647 C C . LEU A 1 75 ? 7.800 37.403 35.338 1.00 7.88 75 LEU A C 1
ATOM 648 O O . LEU A 1 75 ? 8.323 37.566 36.437 1.00 8.25 75 LEU A O 1
ATOM 653 N N . SER A 1 76 ? 7.676 38.395 34.459 1.00 7.44 76 SER A N 1
ATOM 654 C CA . SER A 1 76 ? 8.134 39.747 34.805 1.00 8.05 76 SER A CA 1
ATOM 655 C C . SER A 1 76 ? 7.377 40.300 35.984 1.00 7.05 76 SER A C 1
ATOM 656 O O . SER A 1 76 ? 7.960 40.921 36.871 1.00 8.07 76 SER A O 1
ATOM 661 N N . LEU A 1 77 ? 6.078 40.070 36.045 1.00 7.19 77 LEU A N 1
ATOM 662 C CA . LEU A 1 77 ? 5.261 40.475 37.181 1.00 7.33 77 LEU A CA 1
ATOM 663 C C . LEU A 1 77 ? 5.711 39.759 38.465 1.00 6.90 77 LEU A C 1
ATOM 664 O O . LEU A 1 77 ? 5.898 40.405 39.509 1.00 7.42 77 LEU A O 1
ATOM 669 N N . LEU A 1 78 ? 5.902 38.444 38.414 1.00 7.25 78 LEU A N 1
ATOM 670 C CA . LEU A 1 78 ? 6.400 37.742 39.585 1.00 7.71 78 LEU A CA 1
ATOM 671 C C . LEU A 1 78 ? 7.755 38.287 40.020 1.00 7.76 78 LEU A C 1
ATOM 672 O O . LEU A 1 78 ? 8.020 38.370 41.228 1.00 8.44 78 LEU A O 1
ATOM 677 N N . GLY A 1 79 ? 8.597 38.665 39.067 1.00 7.61 79 GLY A N 1
ATOM 678 C CA . GLY A 1 79 ? 9.883 39.247 39.411 1.00 8.27 79 GLY A CA 1
ATOM 679 C C . GLY A 1 79 ? 9.710 40.562 40.128 1.00 7.60 79 GLY A C 1
ATOM 680 O O . GLY A 1 79 ? 10.448 40.856 41.086 1.00 8.39 79 GLY A O 1
ATOM 681 N N . ASP A 1 80 ? 8.749 41.384 39.697 1.00 7.86 80 ASP A N 1
ATOM 682 C CA . ASP A 1 80 ? 8.507 42.653 40.392 1.00 7.62 80 ASP A CA 1
ATOM 683 C C . ASP A 1 80 ? 8.082 42.411 41.844 1.00 7.59 80 ASP A C 1
ATOM 684 O O . ASP A 1 80 ? 8.512 43.079 42.768 1.00 8.42 80 ASP A O 1
ATOM 689 N N . ILE A 1 81 ? 7.171 41.433 42.034 1.00 7.85 81 ILE A N 1
ATOM 690 C CA . ILE A 1 81 ? 6.728 41.128 43.390 1.00 8.09 81 ILE A CA 1
ATOM 691 C C . ILE A 1 81 ? 7.888 40.615 44.223 1.00 8.09 81 ILE A C 1
ATOM 692 O O . ILE A 1 81 ? 8.101 41.038 45.377 1.00 8.91 81 ILE A O 1
ATOM 697 N N . ALA A 1 82 ? 8.663 39.685 43.669 1.00 8.41 82 ALA A N 1
ATOM 698 C CA . ALA A 1 82 ? 9.827 39.150 44.386 1.00 8.41 82 ALA A CA 1
ATOM 699 C C . ALA A 1 82 ? 10.825 40.247 44.745 1.00 8.46 82 ALA A C 1
ATOM 700 O O . ALA A 1 82 ? 11.387 40.224 45.816 1.00 9.08 82 ALA A O 1
ATOM 702 N N . THR A 1 83 ? 11.060 41.172 43.832 1.00 8.52 83 THR A N 1
ATOM 703 C CA . THR A 1 83 ? 11.963 42.283 44.096 1.00 8.48 83 THR A CA 1
ATOM 704 C C . THR A 1 83 ? 11.488 43.075 45.303 1.00 9.03 83 THR A C 1
ATOM 705 O O . THR A 1 83 ? 12.278 43.497 46.113 1.00 10.51 83 THR A O 1
ATOM 709 N N . ASP A 1 84 ? 10.153 43.297 45.395 1.00 9.14 84 ASP A N 1
ATOM 710 C CA . ASP A 1 84 ? 9.632 44.014 46.550 1.00 10.38 84 ASP A CA 1
ATOM 711 C C . ASP A 1 84 ? 9.945 43.261 47.830 1.00 9.40 84 ASP A C 1
ATOM 712 O O . ASP A 1 84 ? 10.427 43.821 48.833 1.00 10.34 84 ASP A O 1
ATOM 721 N N . TYR A 1 85 ? 9.697 41.952 47.847 1.00 10.31 85 TYR A N 1
ATOM 722 C CA . TYR A 1 85 ? 9.994 41.176 49.049 1.00 10.73 85 TYR A CA 1
ATOM 723 C C . TYR A 1 85 ? 11.508 41.168 49.314 1.00 10.65 85 TYR A C 1
ATOM 724 O O . TYR A 1 85 ? 11.910 41.154 50.489 1.00 12.33 85 TYR A O 1
ATOM 733 N N . HIS A 1 86 ? 12.326 41.157 48.289 1.00 9.22 86 HIS A N 1
ATOM 734 C CA . HIS A 1 86 ? 13.771 41.205 48.491 1.00 9.44 86 HIS A CA 1
ATOM 735 C C . HIS A 1 86 ? 14.177 42.495 49.161 1.00 9.23 86 HIS A C 1
ATOM 736 O O . HIS A 1 86 ? 14.986 42.527 50.113 1.00 10.49 86 HIS A O 1
ATOM 743 N N . LYS A 1 87 ? 13.673 43.597 48.704 1.00 9.61 87 LYS A N 1
ATOM 744 C CA . LYS A 1 87 ? 13.961 44.882 49.332 1.00 10.57 87 LYS A CA 1
ATOM 745 C C . LYS A 1 87 ? 13.487 44.873 50.792 1.00 10.81 87 LYS A C 1
ATOM 746 O O . LYS A 1 87 ? 14.210 45.412 51.651 1.00 12.23 87 LYS A O 1
ATOM 752 N N . GLN A 1 88 ? 12.352 44.286 51.094 1.00 11.52 88 GLN A N 1
ATOM 753 C CA . GLN A 1 88 ? 11.903 44.182 52.485 1.00 12.28 88 GLN A CA 1
ATOM 754 C C . GLN A 1 88 ? 12.889 43.395 53.320 1.00 11.49 88 GLN A C 1
ATOM 755 O O . GLN A 1 88 ? 13.083 43.707 54.531 1.00 12.30 88 GLN A O 1
ATOM 761 N N . SER A 1 89 ? 13.531 42.387 52.755 1.00 11.29 89 SER A N 1
ATOM 762 C CA . SER A 1 89 ? 14.465 41.561 53.466 1.00 10.65 89 SER A CA 1
ATOM 763 C C . SER A 1 89 ? 15.772 42.278 53.772 1.00 10.99 89 SER A C 1
ATOM 764 O O . SER A 1 89 ? 16.590 41.764 54.534 1.00 11.90 89 SER A O 1
ATOM 767 N N . HIS A 1 90 ? 15.906 43.498 53.290 1.00 10.93 90 HIS A N 1
ATOM 768 C CA . HIS A 1 90 ? 16.980 44.413 53.612 1.00 12.49 90 HIS A CA 1
ATOM 769 C C . HIS A 1 90 ? 16.489 45.681 54.302 1.00 13.10 90 HIS A C 1
ATOM 770 O O . HIS A 1 90 ? 17.281 46.602 54.454 1.00 15.80 90 HIS A O 1
ATOM 777 N N . GLY A 1 91 ? 15.257 45.726 54.722 1.00 12.88 91 GLY A N 1
ATOM 778 C CA . GLY A 1 91 ? 14.679 46.657 55.648 1.00 16.06 91 GLY A CA 1
ATOM 779 C C . GLY A 1 91 ? 13.715 47.624 55.008 1.00 15.84 91 GLY A C 1
ATOM 780 O O . GLY A 1 91 ? 13.171 48.499 55.728 1.00 23.64 91 GLY A O 1
ATOM 781 N N . ALA A 1 92 ? 13.446 47.569 53.695 1.00 16.40 92 ALA A N 1
ATOM 782 C CA . ALA A 1 92 ? 12.525 48.486 53.064 1.00 19.42 92 ALA A CA 1
ATOM 783 C C . ALA A 1 92 ? 11.101 48.183 53.516 1.00 22.57 92 ALA A C 1
ATOM 784 O O . ALA A 1 92 ? 10.725 47.081 53.908 1.00 23.16 92 ALA A O 1
ATOM 786 N N . ALA A 1 93 ? 10.303 49.253 53.422 1.00 29.67 93 ALA A N 1
ATOM 787 C CA . ALA A 1 93 ? 8.874 49.118 53.626 1.00 31.44 93 ALA A CA 1
ATOM 788 C C . ALA A 1 93 ? 8.290 48.400 52.437 1.00 26.31 93 ALA A C 1
ATOM 789 O O . ALA A 1 93 ? 8.846 48.417 51.349 1.00 25.80 93 ALA A O 1
ATOM 791 N N . PRO A 1 94 ? 7.180 47.720 52.588 1.00 27.92 94 PRO A N 1
ATOM 792 C CA . PRO A 1 94 ? 6.590 47.048 51.438 1.00 24.53 94 PRO A CA 1
ATOM 793 C C . PRO A 1 94 ? 6.033 48.007 50.402 1.00 24.13 94 PRO A C 1
ATOM 794 O O . PRO A 1 94 ? 5.667 49.148 50.660 1.00 31.28 94 PRO A O 1
ATOM 798 N N . CYS A 1 95 ? 5.928 47.487 49.172 1.00 19.21 95 CYS A N 1
ATOM 799 C CA . CYS A 1 95 ? 5.279 48.177 48.068 1.00 18.40 95 CYS A CA 1
ATOM 800 C C . CYS A 1 95 ? 5.976 49.469 47.682 1.00 22.11 95 CYS A C 1
ATOM 801 O O . CYS A 1 95 ? 5.398 50.526 47.493 1.00 24.83 95 CYS A O 1
ATOM 804 N N . SER A 1 96 ? 7.285 49.347 47.555 1.00 24.28 96 SER A N 1
ATOM 805 C CA . SER A 1 96 ? 8.208 50.460 47.409 1.00 30.94 96 SER A CA 1
ATOM 806 C C . SER A 1 96 ? 8.432 50.762 45.949 1.00 31.24 96 SER A C 1
ATOM 807 O O . SER A 1 96 ? 9.057 51.799 45.747 1.00 43.58 96 SER A O 1
ATOM 810 N N . GLY A 1 97 ? 7.912 49.938 45.038 1.00 33.07 97 GLY A N 1
ATOM 811 C CA . GLY A 1 97 ? 7.946 50.272 43.601 1.00 45.03 97 GLY A CA 1
ATOM 812 C C . GLY A 1 97 ? 9.446 50.468 43.327 1.00 57.13 97 GLY A C 1
ATOM 813 O O . GLY A 1 97 ? 10.109 49.458 43.484 1.00 44.99 97 GLY A O 1
ATOM 814 N N . GLY A 1 98 ? 9.843 51.689 43.072 1.00 76.06 98 GLY A N 1
ATOM 815 C CA . GLY A 1 98 ? 11.184 52.238 43.165 1.00 85.70 98 GLY A CA 1
ATOM 816 C C . GLY A 1 98 ? 11.969 51.936 41.898 1.00 86.98 98 GLY A C 1
ATOM 817 O O . GLY A 1 98 ? 12.837 51.073 41.932 1.00 95.14 98 GLY A O 1
ATOM 818 N N . SER A 1 99 ? 11.591 52.672 40.868 1.00 93.07 99 SER A N 1
ATOM 819 C CA . SER A 1 99 ? 12.081 52.685 39.503 1.00 89.51 99 SER A CA 1
ATOM 820 C C . SER A 1 99 ? 12.705 54.060 39.221 1.00 87.61 99 SER A C 1
ATOM 821 O O . SER A 1 99 ? 12.413 54.645 38.181 1.00 94.00 99 SER A O 1
ATOM 824 N N . GLN A 1 100 ? 13.498 54.433 40.188 1.00 94.72 100 GLN A N 1
ATOM 825 C CA . GLN A 1 100 ? 14.306 55.546 40.580 1.00 98.34 100 GLN A CA 1
ATOM 826 C C . GLN A 1 100 ? 14.393 56.657 39.548 1.00 92.12 100 GLN A C 1
ATOM 827 O O . GLN A 1 100 ? 13.542 56.661 38.635 1.00 94.05 100 GLN A O 1
ATOM 834 N N . SER B 1 1 ? -1.112 35.906 57.529 1.00 71.23 1 SER B N 1
ATOM 835 C CA . SER B 1 1 ? -2.079 35.143 56.750 1.00 54.19 1 SER B CA 1
ATOM 836 C C . SER B 1 1 ? -1.525 34.903 55.359 1.00 40.04 1 SER B C 1
ATOM 837 O O . SER B 1 1 ? -2.389 35.005 54.474 1.00 30.74 1 SER B O 1
ATOM 840 N N . ASN B 1 2 ? -0.226 34.651 55.144 1.00 31.72 2 ASN B N 1
ATOM 841 C CA . ASN B 1 2 ? 0.378 34.608 53.806 1.00 22.54 2 ASN B CA 1
ATOM 842 C C . ASN B 1 2 ? -0.169 33.442 53.005 1.00 21.63 2 ASN B C 1
ATOM 843 O O . ASN B 1 2 ? -0.422 32.409 53.533 1.00 23.27 2 ASN B O 1
ATOM 848 N N . THR B 1 3 ? -0.464 33.628 51.737 1.00 14.39 3 THR B N 1
ATOM 849 C CA . THR B 1 3 ? -0.912 32.552 50.884 1.00 13.19 3 THR B CA 1
ATOM 850 C C . THR B 1 3 ? 0.251 31.649 50.476 1.00 11.31 3 THR B C 1
ATOM 851 O O . THR B 1 3 ? 1.419 31.979 50.683 1.00 11.19 3 THR B O 1
ATOM 855 N N . GLN B 1 4 ? -0.068 30.533 49.768 1.00 11.76 4 GLN B N 1
ATOM 856 C CA . GLN B 1 4 ? 0.999 29.692 49.248 1.00 11.96 4 GLN B CA 1
ATOM 857 C C . GLN B 1 4 ? 1.906 30.475 48.314 1.00 10.11 4 GLN B C 1
ATOM 858 O O . GLN B 1 4 ? 3.119 30.309 48.349 1.00 10.87 4 GLN B O 1
ATOM 864 N N . ALA B 1 5 ? 1.334 31.303 47.442 1.00 9.88 5 ALA B N 1
ATOM 865 C CA . ALA B 1 5 ? 2.155 32.074 46.523 1.00 9.87 5 ALA B CA 1
ATOM 866 C C . ALA B 1 5 ? 3.113 33.025 47.243 1.00 9.87 5 ALA B C 1
ATOM 867 O O . ALA B 1 5 ? 4.267 33.173 46.873 1.00 10.58 5 ALA B O 1
ATOM 869 N N . GLU B 1 6 ? 2.652 33.710 48.251 1.00 10.08 6 GLU B N 1
ATOM 870 C CA . GLU B 1 6 ? 3.419 34.665 49.035 1.00 10.81 6 GLU B CA 1
ATOM 871 C C . GLU B 1 6 ? 4.506 33.908 49.745 1.00 11.48 6 GLU B C 1
ATOM 872 O O . GLU B 1 6 ? 5.669 34.306 49.730 1.00 13.48 6 GLU B O 1
ATOM 878 N N . ARG B 1 7 ? 4.184 32.783 50.352 1.00 12.51 7 ARG B N 1
ATOM 879 C CA . ARG B 1 7 ? 5.164 31.968 51.024 1.00 13.57 7 ARG B CA 1
ATOM 880 C C . ARG B 1 7 ? 6.229 31.470 50.064 1.00 12.92 7 ARG B C 1
ATOM 881 O O . ARG B 1 7 ? 7.426 31.399 50.393 1.00 13.54 7 ARG B O 1
ATOM 889 N N . SER B 1 8 ? 5.837 31.113 48.849 1.00 12.98 8 SER B N 1
ATOM 890 C CA . SER B 1 8 ? 6.806 30.648 47.858 1.00 13.93 8 SER B CA 1
ATOM 891 C C . SER B 1 8 ? 7.772 31.759 47.464 1.00 12.60 8 SER B C 1
ATOM 892 O O . SER B 1 8 ? 8.978 31.521 47.307 1.00 12.81 8 SER B O 1
ATOM 895 N N . ILE B 1 9 ? 7.296 32.973 47.309 1.00 12.26 9 ILE B N 1
ATOM 896 C CA . ILE B 1 9 ? 8.175 34.090 47.030 1.00 13.29 9 ILE B CA 1
ATOM 897 C C . ILE B 1 9 ? 9.129 34.308 48.194 1.00 12.18 9 ILE B C 1
ATOM 898 O O . ILE B 1 9 ? 10.343 34.452 47.984 1.00 12.75 9 ILE B O 1
ATOM 903 N N . ILE B 1 10 ? 8.609 34.339 49.419 1.00 12.88 10 ILE B N 1
ATOM 904 C CA . ILE B 1 10 ? 9.498 34.530 50.614 1.00 14.07 10 ILE B CA 1
ATOM 905 C C . ILE B 1 10 ? 10.567 33.453 50.623 1.00 12.60 10 ILE B C 1
ATOM 906 O O . ILE B 1 10 ? 11.728 33.707 50.897 1.00 13.92 10 ILE B O 1
ATOM 911 N N . GLY B 1 11 ? 10.163 32.224 50.330 1.00 13.47 11 GLY B N 1
ATOM 912 C CA . GLY B 1 11 ? 11.130 31.157 50.341 1.00 14.97 11 GLY B CA 1
ATOM 913 C C . GLY B 1 11 ? 12.199 31.304 49.282 1.00 13.83 11 GLY B C 1
ATOM 914 O O . GLY B 1 11 ? 13.345 30.883 49.542 1.00 13.40 11 GLY B O 1
ATOM 915 N N . MET B 1 12 ? 11.865 31.895 48.133 1.00 14.13 12 MET B N 1
ATOM 916 C CA . MET B 1 12 ? 12.895 32.112 47.132 1.00 13.73 12 MET B CA 1
ATOM 917 C C . MET B 1 12 ? 13.856 33.171 47.556 1.00 11.88 12 MET B C 1
ATOM 918 O O . MET B 1 12 ? 15.043 33.054 47.238 1.00 13.05 12 MET B O 1
ATOM 923 N N . ILE B 1 13 ? 13.398 34.215 48.247 1.00 11.57 13 ILE B N 1
ATOM 924 C CA . ILE B 1 13 ? 14.335 35.215 48.811 1.00 11.14 13 ILE B CA 1
ATOM 925 C C . ILE B 1 13 ? 15.220 34.556 49.822 1.00 10.15 13 ILE B C 1
ATOM 926 O O . ILE B 1 13 ? 16.433 34.798 49.857 1.00 10.99 13 ILE B O 1
ATOM 931 N N . ASP B 1 14 ? 14.662 33.739 50.694 1.00 10.76 14 ASP B N 1
ATOM 932 C CA . ASP B 1 14 ? 15.506 33.026 51.671 1.00 11.05 14 ASP B CA 1
ATOM 933 C C . ASP B 1 14 ? 16.510 32.124 51.008 1.00 10.95 14 ASP B C 1
ATOM 934 O O . ASP B 1 14 ? 17.680 32.028 51.451 1.00 11.57 14 ASP B O 1
ATOM 939 N N . MET B 1 15 ? 16.130 31.449 49.934 1.00 11.00 15 MET B N 1
ATOM 940 C CA . MET B 1 15 ? 17.060 30.594 49.200 1.00 11.43 15 MET B CA 1
ATOM 941 C C . MET B 1 15 ? 18.183 31.413 48.593 1.00 10.88 15 MET B C 1
ATOM 942 O O . MET B 1 15 ? 19.371 31.051 48.746 1.00 11.76 15 MET B O 1
ATOM 950 N N . PHE B 1 16 ? 17.860 32.524 47.953 1.00 10.86 16 PHE B N 1
ATOM 951 C CA . PHE B 1 16 ? 18.928 33.409 47.439 1.00 10.51 16 PHE B CA 1
ATOM 952 C C . PHE B 1 16 ? 19.910 33.769 48.541 1.00 10.68 16 PHE B C 1
ATOM 953 O O . PHE B 1 16 ? 21.121 33.672 48.409 1.00 10.38 16 PHE B O 1
ATOM 961 N N . HIS B 1 17 ? 19.349 34.229 49.686 1.00 11.33 17 HIS B N 1
ATOM 962 C CA . HIS B 1 17 ? 20.176 34.702 50.770 1.00 12.58 17 HIS B CA 1
ATOM 963 C C . HIS B 1 17 ? 21.100 33.654 51.322 1.00 14.12 17 HIS B C 1
ATOM 964 O O . HIS B 1 17 ? 22.191 34.002 51.744 1.00 20.17 17 HIS B O 1
ATOM 977 N N . LYS B 1 18 ? 20.713 32.402 51.272 1.00 12.70 18 LYS B N 1
ATOM 978 C CA . LYS B 1 18 ? 21.523 31.300 51.747 1.00 13.73 18 LYS B CA 1
ATOM 979 C C . LYS B 1 18 ? 22.839 31.238 51.026 1.00 13.34 18 LYS B C 1
ATOM 980 O O . LYS B 1 18 ? 23.812 30.686 51.580 1.00 15.88 18 LYS B O 1
ATOM 986 N N . TYR B 1 19 ? 22.935 31.692 49.803 1.00 10.87 19 TYR B N 1
ATOM 987 C CA . TYR B 1 19 ? 24.102 31.506 48.946 1.00 11.35 19 TYR B CA 1
ATOM 988 C C . TYR B 1 19 ? 24.902 32.783 48.724 1.00 11.48 19 TYR B C 1
ATOM 989 O O . TYR B 1 19 ? 25.919 32.740 48.027 1.00 12.92 19 TYR B O 1
ATOM 998 N N . THR B 1 20 ? 24.500 33.899 49.308 1.00 11.27 20 THR B N 1
ATOM 999 C CA . THR B 1 20 ? 25.193 35.149 49.099 1.00 11.59 20 THR B CA 1
ATOM 1000 C C . THR B 1 20 ? 26.369 35.331 50.041 1.00 13.55 20 THR B C 1
ATOM 1001 O O . THR B 1 20 ? 26.461 34.754 51.124 1.00 16.19 20 THR B O 1
ATOM 1005 N N . ARG B 1 21 ? 27.289 36.191 49.584 1.00 15.10 21 ARG B N 1
ATOM 1006 C CA . ARG B 1 21 ? 28.348 36.767 50.385 1.00 17.39 21 ARG B CA 1
ATOM 1007 C C . ARG B 1 21 ? 27.879 38.090 50.983 1.00 16.08 21 ARG B C 1
ATOM 1008 O O . ARG B 1 21 ? 26.710 38.453 50.896 1.00 15.92 21 ARG B O 1
ATOM 1016 N N . ARG B 1 22 ? 28.764 38.820 51.672 1.00 18.71 22 ARG B N 1
ATOM 1017 C CA . ARG B 1 22 ? 28.414 40.023 52.392 1.00 21.92 22 ARG B CA 1
ATOM 1018 C C . ARG B 1 22 ? 27.809 41.088 51.496 1.00 18.94 22 ARG B C 1
ATOM 1019 O O . ARG B 1 22 ? 27.039 41.894 52.076 1.00 22.80 22 ARG B O 1
ATOM 1027 N N . ASP B 1 23 ? 28.081 41.133 50.229 1.00 15.79 23 ASP B N 1
ATOM 1028 C CA . ASP B 1 23 ? 27.542 42.090 49.271 1.00 16.57 23 ASP B CA 1
ATOM 1029 C C . ASP B 1 23 ? 26.155 41.702 48.768 1.00 13.91 23 ASP B C 1
ATOM 1030 O O . ASP B 1 23 ? 25.607 42.352 47.862 1.00 14.95 23 ASP B O 1
ATOM 1035 N N . ASP B 1 24 ? 25.533 40.641 49.332 1.00 13.27 24 ASP B N 1
ATOM 1036 C CA . ASP B 1 24 ? 24.233 40.183 48.900 1.00 12.21 24 ASP B CA 1
ATOM 1037 C C . ASP B 1 24 ? 24.196 39.693 47.456 1.00 11.10 24 ASP B C 1
ATOM 1038 O O . ASP B 1 24 ? 23.191 39.770 46.768 1.00 12.36 24 ASP B O 1
ATOM 1043 N N . LYS B 1 25 ? 25.344 39.142 47.054 1.00 11.09 25 LYS B N 1
ATOM 1044 C CA . LYS B 1 25 ? 25.471 38.578 45.695 1.00 10.52 25 LYS B CA 1
ATOM 1045 C C . LYS B 1 25 ? 26.100 37.207 45.810 1.00 10.33 25 LYS B C 1
ATOM 1046 O O . LYS B 1 25 ? 26.815 36.866 46.765 1.00 11.65 25 LYS B O 1
ATOM 1052 N N . ILE B 1 26 ? 25.892 36.376 44.805 1.00 10.00 26 ILE B N 1
ATOM 1053 C CA . ILE B 1 26 ? 26.289 34.973 44.778 1.00 9.84 26 ILE B CA 1
ATOM 1054 C C . ILE B 1 26 ? 27.477 34.823 43.837 1.00 10.01 26 ILE B C 1
ATOM 1055 O O . ILE B 1 26 ? 27.433 35.253 42.654 1.00 11.22 26 ILE B O 1
ATOM 1060 N N . ASP B 1 27 ? 28.550 34.150 44.267 1.00 10.62 27 ASP B N 1
ATOM 1061 C CA . ASP B 1 27 ? 29.683 33.868 43.418 1.00 10.95 27 ASP B CA 1
ATOM 1062 C C . ASP B 1 27 ? 29.480 32.588 42.673 1.00 10.50 27 ASP B C 1
ATOM 1063 O O . ASP B 1 27 ? 28.479 31.863 42.843 1.00 10.87 27 ASP B O 1
ATOM 1068 N N . LYS B 1 28 ? 30.386 32.235 41.763 1.00 11.48 28 LYS B N 1
ATOM 1069 C CA . LYS B 1 28 ? 30.135 31.085 40.893 1.00 11.35 28 LYS B CA 1
ATOM 1070 C C . LYS B 1 28 ? 30.053 29.762 41.597 1.00 11.22 28 LYS B C 1
ATOM 1071 O O . LYS B 1 28 ? 29.101 29.024 41.381 1.00 11.34 28 LYS B O 1
ATOM 1077 N N . PRO B 1 29 ? 31.003 29.375 42.464 1.00 12.05 29 PRO B N 1
ATOM 1078 C CA . PRO B 1 29 ? 30.835 28.099 43.175 1.00 13.07 29 PRO B CA 1
ATOM 1079 C C . PRO B 1 29 ? 29.536 27.988 43.922 1.00 11.81 29 PRO B C 1
ATOM 1080 O O . PRO B 1 29 ? 28.907 26.927 43.963 1.00 11.71 29 PRO B O 1
ATOM 1084 N N . SER B 1 30 ? 29.133 29.086 44.524 1.00 11.69 30 SER B N 1
ATOM 1085 C CA . SER B 1 30 ? 27.911 29.072 45.303 1.00 11.08 30 SER B CA 1
ATOM 1086 C C . SER B 1 30 ? 26.673 28.949 44.417 1.00 10.17 30 SER B C 1
ATOM 1087 O O . SER B 1 30 ? 25.725 28.298 44.815 1.00 10.80 30 SER B O 1
ATOM 1092 N N . LEU B 1 31 ? 26.695 29.577 43.235 1.00 10.18 31 LEU B N 1
ATOM 1093 C CA . LEU B 1 31 ? 25.555 29.450 42.344 1.00 9.75 31 LEU B CA 1
ATOM 1094 C C . LEU B 1 31 ? 25.448 27.991 41.888 1.00 9.98 31 LEU B C 1
ATOM 1095 O O . LEU B 1 31 ? 24.324 27.454 41.769 1.00 10.13 31 LEU B O 1
ATOM 1100 N N . LEU B 1 32 ? 26.576 27.361 41.630 1.00 10.04 32 LEU B N 1
ATOM 1101 C CA . LEU B 1 32 ? 26.515 25.968 41.159 1.00 11.17 32 LEU B CA 1
ATOM 1102 C C . LEU B 1 32 ? 25.976 25.094 42.291 1.00 10.54 32 LEU B C 1
ATOM 1103 O O . LEU B 1 32 ? 25.160 24.202 42.038 1.00 11.50 32 LEU B O 1
ATOM 1108 N N . THR B 1 33 ? 26.401 25.293 43.529 1.00 10.94 33 THR B N 1
ATOM 1109 C CA . THR B 1 33 ? 25.870 24.566 44.685 1.00 11.19 33 THR B CA 1
ATOM 1110 C C . THR B 1 33 ? 24.389 24.816 44.851 1.00 10.87 33 THR B C 1
ATOM 1111 O O . THR B 1 33 ? 23.602 23.894 45.092 1.00 11.64 33 THR B O 1
ATOM 1115 N N . MET B 1 34 ? 23.966 26.074 44.684 1.00 10.77 34 MET B N 1
ATOM 1116 C CA . MET B 1 34 ? 22.544 26.391 44.784 1.00 10.16 34 MET B CA 1
ATOM 1117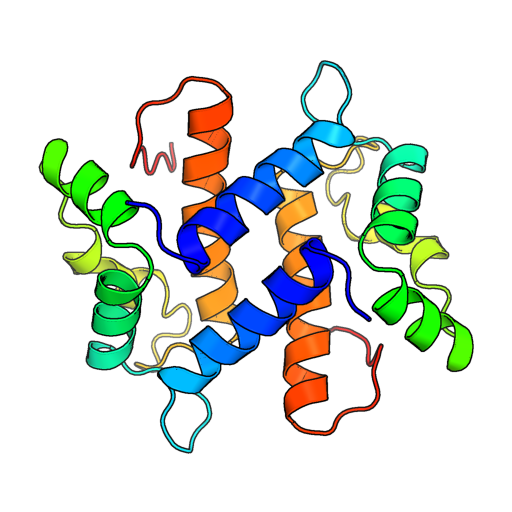 C C . MET B 1 34 ? 21.762 25.540 43.773 1.00 9.23 34 MET B C 1
ATOM 1118 O O . MET B 1 34 ? 20.691 24.982 44.094 1.00 10.31 34 MET B O 1
ATOM 1126 N N . MET B 1 35 ? 22.236 25.477 42.540 1.00 9.62 35 MET B N 1
ATOM 1127 C CA . MET B 1 35 ? 21.545 24.721 41.523 1.00 10.09 35 MET B CA 1
ATOM 1128 C C . MET B 1 35 ? 21.489 23.237 41.890 1.00 10.23 35 MET B C 1
ATOM 1129 O O . MET B 1 35 ? 20.422 22.588 41.751 1.00 10.54 35 MET B O 1
ATOM 1134 N N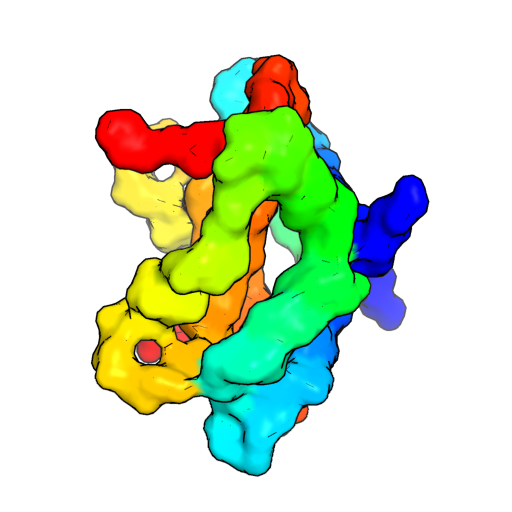 . LYS B 1 36 ? 22.607 22.670 42.298 1.00 10.52 36 LYS B N 1
ATOM 1135 C CA . LYS B 1 36 ? 22.634 21.253 42.650 1.00 11.65 36 LYS B CA 1
ATOM 1136 C C . LYS B 1 36 ? 21.730 20.922 43.808 1.00 11.53 36 LYS B C 1
ATOM 1137 O O . LYS B 1 36 ? 21.066 19.843 43.805 1.00 13.53 36 LYS B O 1
ATOM 1143 N N . GLU B 1 37 ? 21.662 21.784 44.806 1.00 11.45 37 GLU B N 1
ATOM 1144 C CA . GLU B 1 37 ? 20.889 21.527 46.026 1.00 11.60 37 GLU B CA 1
ATOM 1145 C C . GLU B 1 37 ? 19.392 21.777 45.825 1.00 11.32 37 GLU B C 1
ATOM 1146 O O . GLU B 1 37 ? 18.558 21.140 46.496 1.00 13.56 37 GLU B O 1
ATOM 1152 N N . ASN B 1 38 ? 19.035 22.753 44.968 1.00 10.36 38 ASN B N 1
ATOM 1153 C CA . ASN B 1 38 ? 17.672 23.203 44.876 1.00 9.83 38 ASN B CA 1
ATOM 1154 C C . ASN B 1 38 ? 16.939 22.792 43.611 1.00 9.45 38 ASN B C 1
ATOM 1155 O O . ASN B 1 38 ? 15.706 22.693 43.632 1.00 9.66 38 ASN B O 1
ATOM 1160 N N . PHE B 1 39 ? 17.698 22.552 42.535 1.00 9.52 39 PHE B N 1
ATOM 1161 C CA . PHE B 1 39 ? 17.103 22.131 41.259 1.00 9.52 39 PHE B CA 1
ATOM 1162 C C . PHE B 1 39 ? 17.684 20.823 40.763 1.00 10.36 39 PHE B C 1
ATOM 1163 O O . PHE B 1 39 ? 18.054 20.697 39.593 1.00 11.09 39 PHE B O 1
ATOM 1171 N N . PRO B 1 40 ? 17.775 19.792 41.612 1.00 11.22 40 PRO B N 1
ATOM 1172 C CA . PRO B 1 40 ? 18.425 18.543 41.156 1.00 12.84 40 PRO B CA 1
ATOM 1173 C C . PRO B 1 40 ? 17.638 17.843 40.071 1.00 13.52 40 PRO B C 1
ATOM 1174 O O . PRO B 1 40 ? 18.239 17.176 39.232 1.00 14.75 40 PRO B O 1
ATOM 1178 N N . ASN B 1 41 ? 16.282 17.925 40.058 1.00 14.25 41 ASN B N 1
ATOM 1179 C CA . ASN B 1 41 ? 15.539 17.238 39.002 1.00 15.64 41 ASN B CA 1
ATOM 1180 C C . ASN B 1 41 ? 15.817 17.868 37.635 1.00 14.63 41 ASN B C 1
ATOM 1181 O O . ASN B 1 41 ? 15.909 17.125 36.705 1.00 15.21 41 ASN B O 1
ATOM 1186 N N . PHE B 1 42 ? 15.853 19.202 37.526 1.00 14.31 42 PHE B N 1
ATOM 1187 C CA . PHE B 1 42 ? 16.113 19.928 36.328 1.00 15.98 42 PHE B CA 1
ATOM 1188 C C . PHE B 1 42 ? 17.532 19.522 35.847 1.00 14.11 42 PHE B C 1
ATOM 1189 O O . PHE B 1 42 ? 17.708 19.167 34.690 1.00 14.94 42 PHE B O 1
ATOM 1197 N N . LEU B 1 43 ? 18.521 19.584 36.747 1.00 13.22 43 LEU B N 1
ATOM 1198 C CA . LEU B 1 43 ? 19.834 19.220 36.383 1.00 12.46 43 LEU B CA 1
ATOM 1199 C C . LEU B 1 43 ? 19.944 17.773 35.970 1.00 12.46 43 LEU B C 1
ATOM 1200 O O . LEU B 1 43 ? 20.657 17.464 34.985 1.00 15.24 43 LEU B O 1
ATOM 1205 N N . SER B 1 44 ? 19.235 16.851 36.618 1.00 13.69 44 SER B N 1
ATOM 1206 C CA . SER B 1 44 ? 19.247 15.435 36.253 1.00 14.82 44 SER B CA 1
ATOM 1207 C C . SER B 1 44 ? 18.722 15.253 34.824 1.00 13.90 44 SER B C 1
ATOM 1208 O O . SER B 1 44 ? 19.260 14.529 33.982 1.00 15.99 44 SER B O 1
ATOM 1211 N N . ALA B 1 45 ? 17.658 16.039 34.526 1.00 15.26 45 ALA B N 1
ATOM 1212 C CA . ALA B 1 45 ? 17.126 15.949 33.173 1.00 15.26 45 ALA B CA 1
ATOM 1213 C C . ALA B 1 45 ? 18.088 16.456 32.129 1.00 15.50 45 ALA B C 1
ATOM 1214 O O . ALA B 1 45 ? 18.200 15.840 31.061 1.00 17.13 45 ALA B O 1
ATOM 1216 N N . CYS B 1 46 ? 18.747 17.558 32.396 1.00 15.12 46 CYS B N 1
ATOM 1217 C CA . CYS B 1 46 ? 19.780 18.058 31.482 1.00 14.88 46 CYS B CA 1
ATOM 1218 C C . CYS B 1 46 ? 20.874 17.011 31.323 1.00 15.18 46 CYS B C 1
ATOM 1219 O O . CYS B 1 46 ? 21.343 16.703 30.224 1.00 16.61 46 CYS B O 1
ATOM 1222 N N . ASP B 1 47 ? 21.339 16.477 32.442 1.00 15.86 47 ASP B N 1
ATOM 1223 C CA . ASP B 1 47 ? 22.461 15.487 32.375 1.00 15.52 47 ASP B CA 1
ATOM 1224 C C . ASP B 1 47 ? 22.035 14.270 31.575 1.00 15.70 47 ASP B C 1
ATOM 1225 O O . ASP B 1 47 ? 22.783 13.680 30.807 1.00 17.37 47 ASP B O 1
ATOM 1230 N N . LYS B 1 48 ? 20.789 13.794 31.742 1.00 16.08 48 LYS B N 1
ATOM 1231 C CA . LYS B 1 48 ? 20.320 12.620 31.015 1.00 16.10 48 LYS B CA 1
ATOM 1232 C C . LYS B 1 48 ? 20.408 12.930 29.514 1.00 16.33 48 LYS B C 1
ATOM 1233 O O . LYS B 1 48 ? 20.698 12.034 28.684 1.00 18.46 48 LYS B O 1
ATOM 1239 N N . LYS B 1 49 ? 20.071 14.157 29.105 1.00 17.23 49 LYS B N 1
ATOM 1240 C CA . LYS B 1 49 ? 20.002 14.473 27.688 1.00 18.23 49 LYS B CA 1
ATOM 1241 C C . LYS B 1 49 ? 21.369 14.835 27.102 1.00 19.72 49 LYS B C 1
ATOM 1242 O O . LYS B 1 49 ? 21.564 14.898 25.897 1.00 22.76 49 LYS B O 1
ATOM 1248 N N . GLY B 1 50 ? 22.366 15.063 27.931 1.00 18.89 50 GLY B N 1
ATOM 1249 C CA . GLY B 1 50 ? 23.641 15.461 27.341 1.00 22.08 50 GLY B CA 1
ATOM 1250 C C . GLY B 1 50 ? 23.828 16.953 27.366 1.00 24.57 50 GLY B C 1
ATOM 1251 O O . GLY B 1 50 ? 24.714 17.417 26.615 1.00 25.91 50 GLY B O 1
ATOM 1252 N N . THR B 1 51 ? 23.112 17.748 28.108 1.00 20.81 51 THR B N 1
ATOM 1253 C CA . THR B 1 51 ? 23.381 19.161 28.298 1.00 21.27 51 THR B CA 1
ATOM 1254 C C . THR B 1 51 ? 23.992 19.374 29.678 1.00 20.64 51 THR B C 1
ATOM 1255 O O . THR B 1 51 ? 23.390 19.003 30.702 1.00 24.90 51 THR B O 1
ATOM 1259 N N . ASN B 1 52 ? 25.199 19.950 29.695 1.00 24.00 52 ASN B N 1
ATOM 1260 C CA . ASN B 1 52 ? 25.751 20.370 31.006 1.00 25.09 52 ASN B CA 1
ATOM 1261 C C . ASN B 1 52 ? 25.388 21.829 31.237 1.00 19.81 52 ASN B C 1
ATOM 1262 O O . ASN B 1 52 ? 26.050 22.770 30.823 1.00 21.70 52 ASN B O 1
ATOM 1267 N N . TYR B 1 53 ? 24.283 21.963 31.949 1.00 18.81 53 TYR B N 1
ATOM 1268 C CA . TYR B 1 53 ? 23.692 23.268 32.211 1.00 15.62 53 TYR B CA 1
ATOM 1269 C C . TYR B 1 53 ? 24.653 24.141 33.014 1.00 14.90 53 TYR B C 1
ATOM 1270 O O . TYR B 1 53 ? 24.673 25.379 32.866 1.00 15.85 53 TYR B O 1
ATOM 1279 N N . LEU B 1 54 ? 25.424 23.508 33.895 1.00 14.23 54 LEU B N 1
ATOM 1280 C CA . LEU B 1 54 ? 26.311 24.269 34.761 1.00 13.89 54 LEU B CA 1
ATOM 1281 C C . LEU B 1 54 ? 27.561 24.812 34.146 1.00 14.39 54 LEU B C 1
ATOM 1282 O O . LEU B 1 54 ? 28.244 25.615 34.776 1.00 15.44 54 LEU B O 1
ATOM 1287 N N . ALA B 1 55 ? 27.873 24.337 32.925 1.00 15.98 55 ALA B N 1
ATOM 1288 C CA . ALA B 1 55 ? 29.096 24.781 32.255 1.00 17.21 55 ALA B CA 1
ATOM 1289 C C . ALA B 1 55 ? 29.069 26.254 32.033 1.00 15.21 55 ALA B C 1
ATOM 1290 O O . ALA B 1 55 ? 30.105 26.938 32.208 1.00 16.47 55 ALA B O 1
ATOM 1292 N N . ASP B 1 56 ? 27.960 26.861 31.666 1.00 15.38 56 ASP B N 1
ATOM 1293 C CA . ASP B 1 56 ? 27.944 28.260 31.341 1.00 15.86 56 ASP B CA 1
ATOM 1294 C C . ASP B 1 56 ? 26.772 29.024 31.972 1.00 12.79 56 ASP B C 1
ATOM 1295 O O 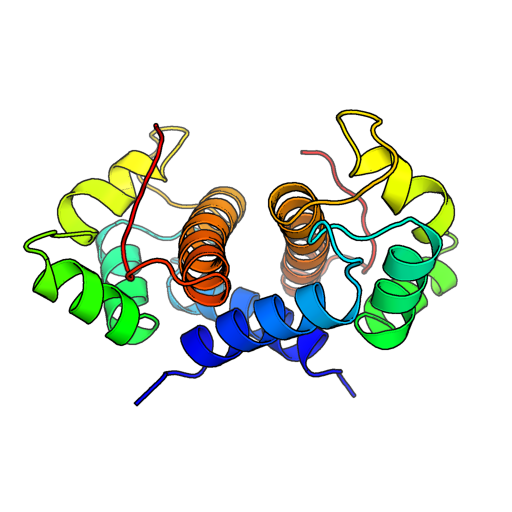. ASP B 1 56 ? 26.619 30.200 31.685 1.00 13.37 56 ASP B O 1
ATOM 1300 N N . VAL B 1 57 ? 25.992 28.410 32.877 1.00 12.86 57 VAL B N 1
ATOM 1301 C CA . VAL B 1 57 ? 24.886 29.146 33.493 1.00 12.14 57 VAL B CA 1
ATOM 1302 C C . VAL B 1 57 ? 25.381 30.436 34.158 1.00 11.15 57 VAL B C 1
ATOM 1303 O O . VAL B 1 57 ? 24.746 31.483 34.027 1.00 11.24 57 VAL B O 1
ATOM 1307 N N . PHE B 1 58 ? 26.518 30.352 34.833 1.00 10.82 58 PHE B N 1
ATOM 1308 C CA . PHE B 1 58 ? 26.978 31.558 35.541 1.00 10.49 58 PHE B CA 1
ATOM 1309 C C . PHE B 1 58 ? 27.274 32.679 34.573 1.00 10.08 58 PHE B C 1
ATOM 1310 O O . PHE B 1 58 ? 26.868 33.838 34.749 1.00 10.30 58 PHE B O 1
ATOM 1318 N N . GLU B 1 59 ? 28.062 32.324 33.535 1.00 10.91 59 GLU B N 1
ATOM 1319 C CA . GLU B 1 59 ? 28.483 33.373 32.569 1.00 11.87 59 GLU B CA 1
ATOM 1320 C C . GLU B 1 59 ? 27.301 33.896 31.756 1.00 11.62 59 GLU B C 1
ATOM 1321 O O . GLU B 1 59 ? 27.244 35.074 31.382 1.00 13.19 59 GLU B O 1
ATOM 1327 N N . LYS B 1 60 ? 26.331 33.063 31.449 1.00 11.15 60 LYS B N 1
ATOM 1328 C CA . LYS B 1 60 ? 25.177 33.534 30.708 1.00 12.01 60 LYS B CA 1
ATOM 1329 C C . LYS B 1 60 ? 24.349 34.485 31.557 1.00 10.52 60 LYS B C 1
ATOM 1330 O O . LYS B 1 60 ? 23.761 35.409 31.017 1.00 12.54 60 LYS B O 1
ATOM 1340 N N . LYS B 1 61 ? 24.224 34.245 32.869 1.00 9.73 61 LYS B N 1
ATOM 1341 C CA . LYS B 1 61 ? 23.367 35.079 33.688 1.00 9.79 61 LYS B CA 1
ATOM 1342 C C . LYS B 1 61 ? 24.106 36.289 34.249 1.00 9.22 61 LYS B C 1
ATOM 1343 O O . LYS B 1 61 ? 23.447 37.297 34.567 1.00 10.26 61 LYS B O 1
ATOM 1352 N N . ASP B 1 62 ? 25.422 36.275 34.343 1.00 9.16 62 ASP B N 1
ATOM 1353 C CA . ASP B 1 62 ? 26.193 37.371 34.881 1.00 8.90 62 ASP B CA 1
ATOM 1354 C C . ASP B 1 62 ? 26.516 38.382 33.776 1.00 8.78 62 ASP B C 1
ATOM 1355 O O . ASP B 1 62 ? 27.631 38.536 33.325 1.00 9.85 62 ASP B O 1
ATOM 1360 N N . LYS B 1 63 ? 25.460 39.113 33.356 1.00 8.88 63 LYS B N 1
ATOM 1361 C CA . LYS B 1 63 ? 25.578 39.897 32.124 1.00 9.96 63 LYS B CA 1
ATOM 1362 C C . LYS B 1 63 ? 26.584 40.991 32.251 1.00 9.56 63 LYS B C 1
ATOM 1363 O O . LYS B 1 63 ? 27.253 41.361 31.253 1.00 10.99 63 LYS B O 1
ATOM 1369 N N . ASN B 1 64 ? 26.743 41.598 33.422 1.00 9.36 64 ASN B N 1
ATOM 1370 C CA . ASN B 1 64 ? 27.671 42.687 33.581 1.00 9.73 64 ASN B CA 1
ATOM 1371 C C . ASN B 1 64 ? 29.121 42.268 33.873 1.00 9.57 64 ASN B C 1
ATOM 1372 O O . ASN B 1 64 ? 29.974 43.131 33.989 1.00 11.28 64 ASN B O 1
ATOM 1377 N N . GLU B 1 65 ? 29.364 40.979 33.986 1.00 10.67 65 GLU B N 1
ATOM 1378 C CA . GLU B 1 65 ? 30.733 40.453 34.122 1.00 10.64 65 GLU B CA 1
ATOM 1379 C C . GLU B 1 65 ? 31.430 40.954 35.391 1.00 11.44 65 GLU B C 1
ATOM 1380 O O . GLU B 1 65 ? 32.638 41.135 35.353 1.00 16.13 65 GLU B O 1
ATOM 1386 N N . ASP B 1 66 ? 30.713 41.150 36.478 1.00 11.59 66 ASP B N 1
ATOM 1387 C CA . ASP B 1 66 ? 31.381 41.411 37.743 1.00 11.98 66 ASP B CA 1
ATOM 1388 C C . ASP B 1 66 ? 31.681 40.113 38.477 1.00 11.53 66 ASP B C 1
ATOM 1389 O O . ASP 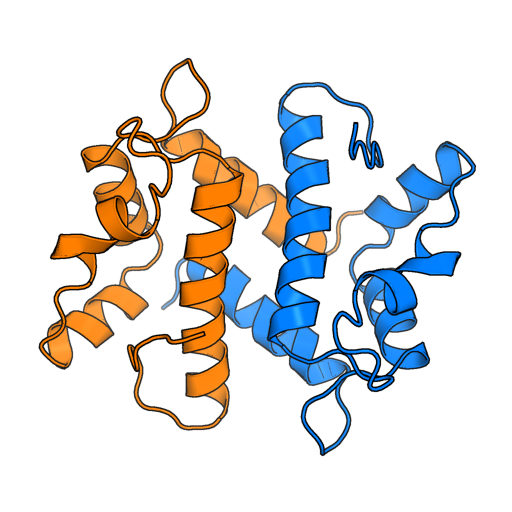B 1 66 ? 32.244 40.184 39.592 1.00 12.41 66 ASP B O 1
ATOM 1394 N N . LYS B 1 67 ? 31.376 38.966 37.865 1.00 10.88 67 LYS B N 1
ATOM 1395 C CA . LYS B 1 67 ? 31.661 37.661 38.463 1.00 10.59 67 LYS B CA 1
ATOM 1396 C C . LYS B 1 67 ? 30.904 37.468 39.761 1.00 10.10 67 LYS B C 1
ATOM 1397 O O . LYS B 1 67 ? 31.315 36.745 40.666 1.00 11.48 67 LYS B O 1
ATOM 1403 N N . LYS B 1 68 ? 29.701 38.039 39.808 1.00 9.98 68 LYS B N 1
ATOM 1404 C CA . LYS B 1 68 ? 28.733 37.820 40.876 1.00 10.20 68 LYS B CA 1
ATOM 1405 C C . LYS B 1 68 ? 27.329 37.804 40.263 1.00 9.05 68 LYS B C 1
ATOM 1406 O O . LYS B 1 68 ? 27.143 38.396 39.199 1.00 9.74 68 LYS B O 1
ATOM 1412 N N . ILE B 1 69 ? 26.405 37.163 40.924 1.00 9.44 69 ILE B N 1
ATOM 1413 C CA . ILE B 1 69 ? 25.005 37.101 40.571 1.00 8.77 69 ILE B CA 1
ATOM 1414 C C . ILE B 1 69 ? 24.211 37.867 41.623 1.00 8.99 69 ILE B C 1
ATOM 1415 O O . ILE B 1 69 ? 24.166 37.453 42.787 1.00 9.87 69 ILE B O 1
ATOM 1420 N N . ASP B 1 70 ? 23.587 38.973 41.239 1.00 8.50 70 ASP B N 1
ATOM 1421 C CA . ASP B 1 70 ? 22.723 39.723 42.119 1.00 8.27 70 ASP B CA 1
ATOM 1422 C C . ASP B 1 70 ? 21.295 39.193 42.015 1.00 8.11 70 ASP B C 1
ATOM 1423 O O . ASP B 1 70 ? 20.984 38.250 41.317 1.00 8.13 70 ASP B O 1
ATOM 1428 N N . PHE B 1 71 ? 20.393 39.840 42.777 1.00 8.33 71 PHE B N 1
ATOM 1429 C CA . PHE B 1 71 ? 19.023 39.309 42.820 1.00 8.38 71 PHE B CA 1
ATOM 1430 C C . PHE B 1 71 ? 18.381 39.338 41.460 1.00 8.14 71 PHE B C 1
ATOM 1431 O O . PHE B 1 71 ? 17.669 38.393 41.090 1.00 8.05 71 PHE B O 1
ATOM 1439 N N . SER B 1 72 ? 18.577 40.413 40.687 1.00 8.40 72 SER B N 1
ATOM 1440 C CA . SER B 1 72 ? 17.952 40.461 39.342 1.00 9.15 72 SER B CA 1
ATOM 1441 C C . SER B 1 72 ? 18.507 39.406 38.421 1.00 7.38 72 SER B C 1
ATOM 1442 O O . SER B 1 72 ? 17.737 38.803 37.664 1.00 8.02 72 SER B O 1
ATOM 1445 N N . GLU B 1 73 ? 19.808 39.144 38.457 1.00 7.66 73 GLU B N 1
ATOM 1446 C CA . GLU B 1 73 ? 20.354 38.052 37.627 1.00 7.71 73 GLU B CA 1
ATOM 1447 C C . GLU B 1 73 ? 19.819 36.705 38.072 1.00 7.65 73 GLU B C 1
ATOM 1448 O O . GLU B 1 73 ? 19.538 35.824 37.260 1.00 8.38 73 GLU B O 1
ATOM 1454 N N . PHE B 1 74 ? 19.662 36.523 39.390 1.00 7.70 74 PHE B N 1
ATOM 1455 C CA . PHE B 1 74 ? 19.064 35.314 39.940 1.00 7.97 74 PHE B CA 1
ATOM 1456 C C . PHE B 1 74 ? 17.619 35.166 39.481 1.00 7.67 74 PHE B C 1
ATOM 1457 O O . PHE B 1 74 ? 17.199 34.066 39.101 1.00 8.13 74 PHE B O 1
ATOM 1465 N N . LEU B 1 75 ? 16.843 36.247 39.467 1.00 7.84 75 LEU B N 1
ATOM 1466 C CA . LEU B 1 75 ? 15.480 36.173 38.948 1.00 8.08 75 LEU B CA 1
ATOM 1467 C C . LEU B 1 75 ? 15.474 35.739 37.503 1.00 7.96 75 LEU B C 1
ATOM 1468 O O . LEU B 1 75 ? 14.597 34.960 37.082 1.00 8.31 75 LEU B O 1
ATOM 1473 N N . SER B 1 76 ? 16.426 36.224 36.703 1.00 8.09 76 SER B N 1
ATOM 1474 C CA . SER B 1 76 ? 16.466 35.792 35.296 1.00 8.55 76 SER B CA 1
ATOM 1475 C C . SER B 1 76 ? 16.724 34.283 35.183 1.00 8.07 76 SER B C 1
ATOM 1476 O O . SER B 1 76 ? 16.097 33.615 34.361 1.00 8.60 76 SER B O 1
ATOM 1481 N N . LEU B 1 77 ? 17.583 33.764 36.023 1.00 7.97 77 LEU B N 1
ATOM 1482 C CA . LEU B 1 77 ? 17.817 32.319 36.097 1.00 8.19 77 LEU B CA 1
ATOM 1483 C C . LEU B 1 77 ? 16.541 31.582 36.511 1.00 7.46 77 LEU B C 1
ATOM 1484 O O . LEU B 1 77 ? 16.188 30.589 35.875 1.00 8.12 77 LEU B O 1
ATOM 1489 N N . LEU B 1 78 ? 15.850 32.031 37.530 1.00 7.59 78 LEU B N 1
ATOM 1490 C CA . LEU B 1 78 ? 14.587 31.396 37.897 1.00 7.84 78 LEU B CA 1
ATOM 1491 C C . LEU B 1 78 ? 13.602 31.462 36.736 1.00 7.92 78 LEU B C 1
ATOM 1492 O O . LEU B 1 78 ? 12.841 30.501 36.549 1.00 8.32 78 LEU B O 1
ATOM 1497 N N . GLY B 1 79 ? 13.568 32.553 35.984 1.00 8.21 79 GLY B N 1
ATOM 1498 C CA . GLY B 1 79 ? 12.695 32.617 34.846 1.00 8.78 79 GLY B CA 1
ATOM 1499 C C . GLY B 1 79 ? 13.038 31.591 33.796 1.00 8.21 79 GLY B C 1
ATOM 1500 O O . GLY B 1 79 ? 12.156 30.993 33.182 1.00 8.56 79 GLY B O 1
ATOM 1501 N N . ASP B 1 80 ? 14.333 31.341 33.566 1.00 8.13 80 ASP B N 1
ATOM 1502 C CA . ASP B 1 80 ? 14.727 30.299 32.631 1.00 8.23 80 ASP B CA 1
ATOM 1503 C C . ASP B 1 80 ? 14.236 28.928 33.077 1.00 7.82 80 ASP B C 1
ATOM 1504 O O . ASP B 1 80 ? 13.728 28.125 32.283 1.00 8.35 80 ASP B O 1
ATOM 1509 N N . ILE B 1 81 ? 14.412 28.645 34.389 1.00 7.94 81 ILE B N 1
ATOM 1510 C CA . ILE B 1 81 ? 13.968 27.358 34.922 1.00 7.99 81 ILE B CA 1
ATOM 1511 C C . ILE B 1 81 ? 12.448 27.232 34.821 1.00 7.25 81 ILE B C 1
ATOM 1512 O O . ILE B 1 81 ? 11.904 26.232 34.360 1.00 8.05 81 ILE B O 1
ATOM 1517 N N . ALA B 1 82 ? 11.739 28.288 35.196 1.00 7.44 82 ALA B N 1
ATOM 1518 C CA . ALA B 1 82 ? 10.281 28.291 35.128 1.00 7.77 82 ALA B CA 1
ATOM 1519 C C . ALA B 1 82 ? 9.808 28.127 33.703 1.00 7.49 82 ALA B C 1
ATOM 1520 O O . ALA B 1 82 ? 8.810 27.415 33.456 1.00 8.19 82 ALA B O 1
ATOM 1522 N N . THR B 1 83 ? 10.451 28.769 32.731 1.00 7.56 83 THR B N 1
ATOM 1523 C CA . THR B 1 83 ? 10.067 28.617 31.342 1.00 8.34 83 THR B CA 1
ATOM 1524 C C . THR B 1 83 ? 10.199 27.176 30.917 1.00 8.45 83 THR B C 1
ATOM 1525 O O . THR B 1 83 ? 9.336 26.640 30.208 1.00 8.88 83 THR B O 1
ATOM 1529 N N . ASP B 1 84 ? 11.284 26.489 31.343 1.00 8.42 84 ASP B N 1
ATOM 1530 C CA . ASP B 1 84 ? 11.423 25.081 31.042 1.00 8.64 84 ASP B CA 1
ATOM 1531 C C . ASP B 1 84 ? 10.278 24.253 31.646 1.00 8.87 84 ASP B C 1
ATOM 1532 O O . ASP B 1 84 ? 9.690 23.391 30.958 1.00 9.60 84 ASP B O 1
ATOM 1537 N N . TYR B 1 85 ? 9.956 24.506 32.907 1.00 8.55 85 TYR B N 1
ATOM 1538 C CA . TYR B 1 85 ? 8.833 23.789 33.525 1.00 8.81 85 TYR B CA 1
ATOM 1539 C C . TYR B 1 85 ? 7.538 24.100 32.819 1.00 8.51 85 TYR B C 1
ATOM 1540 O O . TYR B 1 85 ? 6.664 23.210 32.699 1.00 9.41 85 TYR B O 1
ATOM 1549 N N . HIS B 1 86 ? 7.357 25.313 32.330 1.00 8.20 86 HIS B N 1
ATOM 1550 C CA . HIS B 1 86 ? 6.124 25.653 31.616 1.00 8.55 86 HIS B CA 1
ATOM 1551 C C . HIS B 1 86 ? 6.063 24.861 30.295 1.00 8.49 86 HIS B C 1
ATOM 1552 O O . HIS B 1 86 ? 5.020 24.283 29.955 1.00 9.67 86 HIS B O 1
ATOM 1559 N N . LYS B 1 87 ? 7.176 24.796 29.582 1.00 9.14 87 LYS B N 1
ATOM 1560 C CA . LYS B 1 87 ? 7.201 23.975 28.325 1.00 9.95 87 LYS B CA 1
ATOM 1561 C C . LYS B 1 87 ? 6.940 22.536 28.661 1.00 9.56 87 LYS B C 1
ATOM 1562 O O . LYS B 1 87 ? 6.216 21.860 27.926 1.00 10.83 87 LYS B O 1
ATOM 1568 N N . GLN B 1 88 ? 7.533 22.017 29.733 1.00 9.75 88 GLN B N 1
ATOM 1569 C CA . GLN B 1 88 ? 7.283 20.630 30.152 1.00 10.55 88 GLN B CA 1
ATOM 1570 C C . GLN B 1 88 ? 5.825 20.388 30.404 1.00 10.55 88 GLN B C 1
ATOM 1571 O O . GLN B 1 88 ? 5.300 19.326 30.064 1.00 12.28 88 GLN B O 1
ATOM 1577 N N . SER B 1 89 ? 5.091 21.357 30.971 1.00 10.34 89 SER B N 1
ATOM 1578 C CA . SER B 1 89 ? 3.690 21.243 31.268 1.00 10.94 89 SER B CA 1
ATOM 1579 C C . SER B 1 89 ? 2.823 21.147 30.014 1.00 11.97 89 SER B C 1
ATOM 1580 O O . SER B 1 89 ? 1.687 20.661 30.125 1.00 14.97 89 SER B O 1
ATOM 1583 N N . HIS B 1 90 ? 3.358 21.519 28.902 1.00 11.45 90 HIS B N 1
ATOM 1584 C CA . HIS B 1 90 ? 2.762 21.355 27.590 1.00 13.11 90 HIS B CA 1
ATOM 1585 C C . HIS B 1 90 ? 3.356 20.210 26.803 1.00 13.19 90 HIS B C 1
ATOM 1586 O O . HIS B 1 90 ? 3.004 20.052 25.638 1.00 16.72 90 HIS B O 1
ATOM 1593 N N . GLY B 1 91 ? 4.189 19.398 27.361 1.00 12.81 91 GLY B N 1
ATOM 1594 C CA . GLY B 1 91 ? 4.632 18.174 26.709 1.00 14.99 91 GLY B CA 1
ATOM 1595 C C . GLY B 1 91 ? 6.093 18.166 26.262 1.00 12.73 91 GLY B C 1
ATOM 1596 O O . GLY B 1 91 ? 6.559 17.148 25.768 1.00 13.66 91 GLY B O 1
ATOM 1597 N N . ALA B 1 92 ? 6.805 19.246 26.430 1.00 11.98 92 ALA B N 1
ATOM 1598 C CA . ALA B 1 92 ? 8.178 19.324 25.940 1.00 11.94 92 ALA B CA 1
ATOM 1599 C C . ALA B 1 92 ? 9.053 18.413 26.786 1.00 12.26 92 ALA B C 1
ATOM 1600 O O . ALA B 1 92 ? 8.900 18.239 28.007 1.00 14.69 92 ALA B O 1
ATOM 1602 N N . ALA B 1 93 ? 10.079 17.876 26.116 1.00 13.18 93 ALA B N 1
ATOM 1603 C CA . ALA B 1 93 ? 11.161 17.221 26.874 1.00 15.05 93 ALA B CA 1
ATOM 1604 C C . ALA B 1 93 ? 11.782 18.235 27.810 1.00 14.40 93 ALA B C 1
ATOM 1605 O O . ALA B 1 93 ? 11.943 19.388 27.447 1.00 17.08 93 ALA B O 1
ATOM 1607 N N . PRO B 1 94 ? 12.153 17.805 29.018 1.00 14.92 94 PRO B N 1
ATOM 1608 C CA . PRO B 1 94 ? 12.801 18.741 29.929 1.00 14.67 94 PRO B CA 1
ATOM 1609 C C . PRO B 1 94 ? 14.157 19.215 29.413 1.00 15.29 94 PRO B C 1
ATOM 1610 O O . PRO B 1 94 ? 14.842 18.541 28.617 1.00 18.55 94 PRO B O 1
ATOM 1614 N N . CYS B 1 95 ? 14.568 20.373 29.907 1.00 14.52 95 CYS B N 1
ATOM 1615 C CA . CYS B 1 95 ? 15.870 20.971 29.579 1.00 15.69 95 CYS B CA 1
ATOM 1616 C C . CYS B 1 95 ? 15.967 21.276 28.100 1.00 17.46 95 CYS B C 1
ATOM 1617 O O . CYS B 1 95 ? 16.965 20.938 27.498 1.00 20.02 95 CYS B O 1
ATOM 1620 N N . SER B 1 96 ? 14.959 21.961 27.572 1.00 18.88 96 SER B N 1
ATOM 1621 C CA . SER B 1 96 ? 14.732 22.183 26.146 1.00 23.29 96 SER B CA 1
ATOM 1622 C C . SER B 1 96 ? 15.518 23.357 25.597 1.00 24.10 96 SER B C 1
ATOM 1623 O O . SER B 1 96 ? 15.588 23.469 24.348 1.00 28.80 96 SER B O 1
ATOM 1626 N N . GLY B 1 97 ? 16.056 24.212 26.449 1.00 23.18 97 GLY B N 1
ATOM 1627 C CA . GLY B 1 97 ? 16.837 25.354 26.007 1.00 35.72 97 GLY B CA 1
ATOM 1628 C C . GLY B 1 97 ? 16.012 26.618 25.868 1.00 45.62 97 GLY B C 1
ATOM 1629 O O . GLY B 1 97 ? 14.788 26.538 25.688 1.00 38.69 97 GLY B O 1
ATOM 1630 N N . GLY B 1 98 ? 16.593 27.800 25.969 1.00 50.47 98 GLY B N 1
ATOM 1631 C CA . GLY B 1 98 ? 15.950 29.094 25.799 1.00 53.99 98 GLY B CA 1
ATOM 1632 C C . GLY B 1 98 ? 16.518 29.926 24.683 1.00 65.00 98 GLY B C 1
ATOM 1633 O O 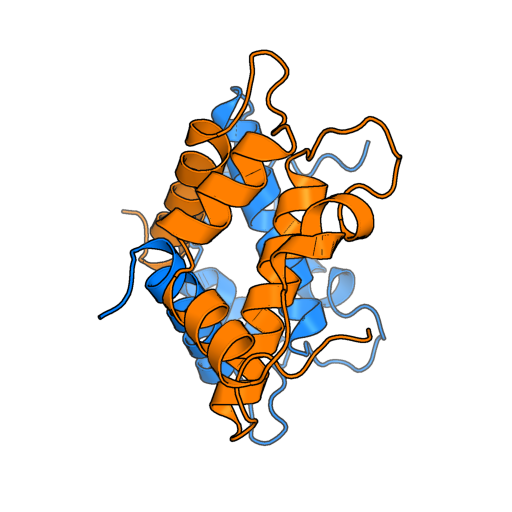. GLY B 1 98 ? 17.698 30.227 24.567 1.00 77.26 98 GLY B O 1
ATOM 1634 N N . SER B 1 99 ? 15.623 30.386 23.822 1.00 72.74 99 SER B N 1
ATOM 1635 C CA . SER B 1 99 ? 15.723 31.778 23.415 1.00 80.69 99 SER B CA 1
ATOM 1636 C C . SER B 1 99 ? 14.443 32.260 22.712 1.00 86.85 99 SER B C 1
ATOM 1637 O O . SER B 1 99 ? 14.070 31.703 21.679 1.00 85.31 99 SER B O 1
ATOM 1640 N N . GLN B 1 100 ? 13.852 33.262 23.299 1.00 97.26 100 GLN B N 1
ATOM 1641 C CA . GLN B 1 100 ? 14.054 34.339 24.229 1.00 106.39 100 GLN B CA 1
ATOM 1642 C C . GLN B 1 100 ? 14.944 35.446 23.639 1.00 109.73 100 GLN B C 1
ATOM 1643 O O . GLN B 1 100 ? 14.346 36.451 23.172 1.00 112.25 100 GLN B O 1
#

Sequence (200 aa):
SNTQAERSIIGMIDMFHKYTRRDDKIDKPSLLTMMKENFPNFLSACDKKGTNYLADVFEKKDKNEDKKIDFSEFLSLLGDIATDYHKQSHGAAPCSGGSQSNTQAERSIIGMIDMFHKYTRRDDKIDKPSLLTMMKENFPNFLSACDKKGTNYLADVFEKKDKNEDKKIDFSEFLSLLGDIATDYHKQSHGAAPCSGGSQ

Solvent-accessible surface area: 10888 Å² total; per-residue (Å²): 147,62,34,112,5,0,143,10,10,66,28,16,14,90,13,0,108,131,18,27,135,253,72,37,51,0,17,74,92,31,0,36,51,0,0,114,96,19,0,49,45,8,18,67,23,0,94,188,118,72,50,91,46,29,65,68,5,5,94,145,30,7,184,87,143,60,145,43,0,30,16,78,10,0,35,53,0,16,14,60,0,4,45,8,27,23,64,54,55,108,70,42,70,57,8,41,57,46,116,215,133,59,31,134,10,0,133,17,10,61,13,18,5,85,16,0,52,135,17,34,145,252,62,32,68,0,22,73,93,30,0,36,60,0,0,126,90,22,0,51,65,7,15,60,16,0,98,187,117,68,49,92,46,25,66,54,6,2,73,122,18,3,155,100,132,55,118,75,0,41,12,71,23,0,35,54,0,15,14,41,0,2,44,10,27,20,81,54,69,112,69,41,72,56,4,50,53,55,93,197

CATH classification: 1.10.238.10

Secondary structure (DSSP, 8-state):
---HHHHHHHHHHHHHHHT--TTS-B-HHHHHHHHHHH-HHHHHHHHHTT--GGGTHHHHH-TT-SS-B-HHHHHHHHHHHHHHHHHHTTTPPS------/---HHHHHHHHHHHHHHHT--TTS-B-HHHHHHHHHHH-HHHHHHHHHHT--GGGTHHHHH-TT-SS-B-HHHHHHHHHHHHHHHHHHHTTPPSS-----

Foldseek 3Di:
DDDPVRVVVVVLLVLQQVQDDPVSWHALVSVVVSCCVPVVVLQVQCVVVVHRCSPCLQVVLPVVPPRTHHPVSVVVVVVQQVVQVVVVVVPDRGPPSDPD/DDDPVRVVVVVVLVLQQVQDDPVSWHALVSVVVSCCVPVVVLCVQCVVVVHRCSPCLQVVLPPVPPRIGHPVSVVVVVVVQVVQVVVVVVPDRGPPDDDD

GO terms:
  GO:0008544 epidermis development (P, TAS)
  GO:0035578 azurophil granule lumen (C, TAS)
  GO:0005576 extracellular region (C, TAS)
  GO:0005515 protein binding (F, IPI)
  GO:0031012 extracellular matrix (C, HDA)
  GO:0005829 cytosol (C, IDA)
  GO:0005509 calcium ion binding (F, IDA)
  GO:0005576 extracellular region (C, IDA)
  GO:0005634 nucleus (C, IDA)
  GO:0005737 cytoplasm (C, IDA)
  GO:0005783 endoplasmic reticulum (C, IDA)
  GO:0010820 positive regulation of T cell chemotaxis (P, IDA)
  GO:0032496 response to lipopolysaccharide (P, IEP)
  GO:0071624 positive regulation of granulocyte chemotaxis (P, IDA)
  GO:0090026 positive regulation of monocyte chemotaxis (P, IDA)
  GO:0070374 positive regulation of ERK1 and ERK2 cascade (P, IDA)
  GO:0140486 zinc ion sequestering activity (F, IDA)
  GO:0000302 response to reactive oxygen species (P, IDA)
  GO:0005737 cytoplasm (C, TAS)
  GO:0061844 antimicrobial humoral immune response mediated by antimicrobial peptide (P, IMP)

Nearest PDB structures (foldseek):
  1psr-assembly1_B  TM=9.892E-01  e=5.592E-17  Homo sapiens
  4aqj-assembly1_A-2  TM=1.002E+00  e=6.889E-16  Homo sapiens
  2wnd-assembly1_A-2  TM=1.000E+00  e=4.180E-15  Homo sapiens
  3psr-assembly1_B  TM=9.911E-01  e=3.675E-15  Homo sapiens
  4aqi-assembly1_A-2  TM=1.001E+00  e=1.332E-14  Homo sapiens

InterPro domains:
  IPR001751 S100/Calcium binding protein 7/8-like, conserved site [PS00303] (58-79)
  IPR002048 EF-hand domain [PS50222] (50-85)
  IPR011992 EF-hand domain pair [SSF47473] (4-97)
  IPR013787 S100/CaBP-9k-type, calcium binding, subdomain [PF01023] (7-45)
  IPR013787 S100/CaBP-9k-type, calcium binding, subdomain [SM01394] (6-45)
  IPR018247 EF-Hand 1, calcium-binding site [PS00018] (63-75)
  IPR034325 S-100 [cd00213] (4-90)

B-factor: mean 20.67, std 18.02, range [6.9, 135.52]

Radius of gyration: 16.9 Å; Cα contacts (8 Å, |Δi|>4): 204; chains: 2; bounding box: 42×43×34 Å

Organism: Homo sapiens (NCBI:txid9606)